Protein 4LMB (pdb70)

Radius of gyration: 18.41 Å; Cα contacts (8 Å, |Δi|>4): 690; chains: 1; bounding box: 51×41×56 Å

B-factor: mean 33.11, std 8.05, range [20.0, 67.24]

InterPro domains:
  IPR001216 Cysteine synthase/cystathionine beta-synthase, pyridoxal-phosphate attachment site [PS00901] (35-53)
  IPR001926 Tryptophan synthase beta chain-like, PALP domain [PF00291] (7-294)
  IPR005856 Cysteine synthase [TIGR01136] (7-308)
  IPR005859 Cysteine synthase CysK [TIGR01139] (7-308)
  IPR036052 Tryptophan synthase beta chain-like, PALP domain superfamily [G3DSA:3.40.50.1100] (9-304)
  IPR036052 Tryptophan synthase beta chain-like, PALP domain superfamily [G3DSA:3.40.50.1100] (47-149)
  IPR036052 Tryptophan synthase beta chain-like, PALP domain superfamily [SSF53686] (2-309)
  IPR050214 Cysteine synthase/Cystathionine beta-synthase [PTHR10314] (3-311)

Secondary structure (DSSP, 8-state):
----SSGGGG---PPEEE-SSHHHHTT--SEEEEEEGGGSTTSBTTHHHHHHHHHHHHHTT---TTT-EEEEE-SSHHHHHHHHHHHHHT-EEEEEEETTS-HHHHHHHHHTT-EEEEE-GGGHHHHHHHHHHHHHHHSTTEE---TTT-THHHHHIIIIIHHHHHHHTTT---EEEEE-SSSHHHHHHHHHHGGG-TT-EEEEEEETTS-TTTT------S-TTS--SS--TT--GGG-SEEEEE-HHHHHHHHHHHHHHHS--B-HHHHHHHHHHHHHHTSGGGTT-EEEEEE-BBGGGGTTSTTT--

Foldseek 3Di:
DPDDPDLLRQFFPFDKAWFDPVLVVLVFQATEIEGQCCPGPLFFPLLLVLSLLVVVCVVVVNADLVFAEEEEEFLQDNLLSVLRVCLGRNHAYEYEHEPLRFPLSVVSNVVSPYHYDYFHNVCASVRRVVVSVVCQVPPPNYDYSQLLANPSLLVSLLVGVQVSVCVNVVLQAAEEFEEDQSQSNLNSNLVNNCVVPVNHAREYEAAPQQPVLVVDAGDDANQRRHRRRHRRPSHDNVSHPYYHHFYQVQLLVQLLCCCVVVVQAAGSRLSRRVVVVSVVSRPPVNRHHYYYYYGGGGNVSPCRDPSNPD

Solvent-accessible surface area: 13036 Å² total

Sequence (310 aa):
MLIARDITQQLVGRTPLVQLNRIPVAEGVKARIVVKLESMNPAASVKDRIGVSMVEDAEAAGLIHPDKTILVEPTSGNTGIALAMVAAAKGYRLVLTMPETMSLERRAMLKAYGAQLELTPGSQGMEGAITRAEEIVENTPNAYSLQQFRNPANPKIHRETTAEEIWADTDGLVDIVIGGVGTGGTITGIAETIKPRRPQFQAIAVEPSNSPVLSGGQPGPHKIQGIGAGFIPAIFRPELIDEVIIVDDTEAFAYARRLARQEGLLSGISAGAALWAAIQVGKRPENEDKLIVMIQPSFGERYLSTALFKD

Structure (mmCIF, N/CA/C/O backbone):
data_4LMB
#
_entry.id   4LMB
#
_cell.length_a   99.846
_cell.length_b   99.846
_cell.length_c   164.141
_cell.angle_alpha   90.00
_cell.angle_beta   90.00
_cell.angle_gamma   120.00
#
_symmetry.space_group_name_H-M   'P 65 2 2'
#
loop_
_entity.id
_entity.type
_entity.pdbx_description
1 polymer 'Cysteine synthase'
2 non-polymer CYSTEINE
3 non-polymer "PYRIDOXAL-5'-PHOSPHATE"
4 water water
#
loop_
_atom_site.group_PDB
_atom_site.id
_atom_site.type_symbol
_atom_site.label_atom_id
_atom_site.label_alt_id
_atom_site.label_comp_id
_atom_site.label_asym_id
_atom_site.label_entity_id
_atom_site.label_seq_id
_atom_site.pdbx_PDB_ins_code
_atom_site.Cartn_x
_atom_site.Cartn_y
_atom_site.Cartn_z
_atom_site.occupancy
_atom_site.B_iso_or_equiv
_atom_site.auth_seq_id
_atom_site.auth_comp_id
_atom_site.auth_asym_id
_atom_site.auth_atom_id
_atom_site.pdbx_PDB_model_num
ATOM 1 N N . MET A 1 8 ? 77.181 -23.399 -2.881 1.00 58.64 1 MET A N 1
ATOM 2 C CA . MET A 1 8 ? 76.017 -24.257 -3.252 1.00 55.86 1 MET A CA 1
ATOM 3 C C . MET A 1 8 ? 74.730 -23.445 -3.434 1.00 55.06 1 MET A C 1
ATOM 4 O O . MET A 1 8 ? 74.361 -22.644 -2.569 1.00 58.24 1 MET A O 1
ATOM 9 N N . LEU A 1 9 ? 74.056 -23.660 -4.565 1.00 49.72 2 LEU A N 1
ATOM 10 C CA . LEU A 1 9 ? 72.768 -23.011 -4.849 1.00 47.57 2 LEU A CA 1
ATOM 11 C C . LEU A 1 9 ? 71.634 -23.987 -4.562 1.00 43.03 2 LEU A C 1
ATOM 12 O O . LEU A 1 9 ? 71.099 -24.632 -5.469 1.00 43.19 2 LEU A O 1
ATOM 17 N N . ILE A 1 10 ? 71.301 -24.123 -3.287 1.00 35.01 3 ILE A N 1
ATOM 18 C CA . ILE A 1 10 ? 70.262 -25.039 -2.863 1.00 32.71 3 ILE A CA 1
ATOM 19 C C . ILE A 1 10 ? 69.265 -24.214 -2.071 1.00 32.83 3 ILE A C 1
ATOM 20 O O . ILE A 1 10 ? 69.617 -23.667 -1.027 1.00 31.13 3 ILE A O 1
ATOM 25 N N . ALA A 1 11 ? 68.033 -24.108 -2.566 1.00 31.20 4 ALA A N 1
ATOM 26 C CA . ALA A 1 11 ? 67.008 -23.324 -1.869 1.00 30.05 4 ALA A CA 1
ATOM 27 C C . ALA A 1 11 ? 66.666 -23.934 -0.514 1.00 30.35 4 ALA A C 1
ATOM 28 O O . ALA A 1 11 ? 66.617 -25.161 -0.371 1.00 28.05 4 ALA A O 1
ATOM 30 N N . ARG A 1 12 ? 66.398 -23.074 0.472 1.00 30.17 5 ARG A N 1
ATOM 31 C CA . ARG A 1 12 ? 66.017 -23.545 1.802 1.00 33.01 5 ARG A CA 1
ATOM 32 C C . ARG A 1 12 ? 64.701 -24.318 1.767 1.00 33.21 5 ARG A C 1
ATOM 33 O O . ARG A 1 12 ? 64.553 -25.351 2.439 1.00 32.60 5 ARG A O 1
ATOM 41 N N . ASP A 1 13 ? 63.756 -23.809 0.979 1.00 29.19 6 ASP A N 1
ATOM 42 C CA . ASP A 1 13 ? 62.452 -24.432 0.798 1.00 29.17 6 ASP A CA 1
ATOM 43 C C . ASP A 1 13 ? 61.799 -23.850 -0.453 1.00 27.45 6 ASP A C 1
ATOM 44 O O . ASP A 1 13 ? 62.341 -22.924 -1.063 1.00 26.10 6 ASP A O 1
ATOM 49 N N . ILE A 1 14 ? 60.623 -24.361 -0.797 1.00 24.97 7 ILE A N 1
ATOM 50 C CA . ILE A 1 14 ? 59.953 -24.030 -2.066 1.00 26.50 7 ILE A CA 1
ATOM 51 C C . ILE A 1 14 ? 59.607 -22.537 -2.177 1.00 27.43 7 ILE A C 1
ATOM 52 O O . ILE A 1 14 ? 59.541 -21.995 -3.285 1.00 26.77 7 ILE A O 1
ATOM 57 N N . THR A 1 15 ? 59.411 -21.870 -1.031 1.00 28.01 8 THR A N 1
ATOM 58 C CA . THR A 1 15 ? 59.039 -20.450 -1.030 1.00 27.94 8 THR A CA 1
ATOM 59 C C . THR A 1 15 ? 60.149 -19.544 -1.569 1.00 27.25 8 THR A C 1
ATOM 60 O O . THR A 1 15 ? 59.864 -18.416 -1.984 1.00 28.46 8 THR A O 1
ATOM 64 N N . GLN A 1 16 ? 61.388 -20.050 -1.592 1.00 27.11 9 GLN A N 1
ATOM 65 C CA A GLN A 1 16 ? 62.500 -19.261 -2.115 0.50 27.13 9 GLN A CA 1
ATOM 66 C CA B GLN A 1 16 ? 62.565 -19.336 -2.103 0.50 27.31 9 GLN A CA 1
ATOM 67 C C . GLN A 1 16 ? 62.706 -19.505 -3.618 1.00 26.25 9 GLN A C 1
ATOM 68 O O . GLN A 1 16 ? 63.648 -19.004 -4.213 1.00 26.42 9 GLN A O 1
ATOM 79 N N . LEU A 1 17 ? 61.782 -20.237 -4.235 1.00 25.34 10 LEU A N 1
ATOM 80 C CA . LEU A 1 17 ? 61.892 -20.527 -5.662 1.00 25.40 10 LEU A CA 1
ATOM 81 C C . LEU A 1 17 ? 60.757 -19.970 -6.494 1.00 27.13 10 LEU A C 1
ATOM 82 O O . LEU A 1 17 ? 60.582 -20.400 -7.645 1.00 25.96 10 LEU A O 1
ATOM 87 N N . VAL A 1 18 ? 59.975 -19.036 -5.930 1.00 25.26 11 VAL A N 1
ATOM 88 C CA . VAL A 1 18 ? 58.843 -18.439 -6.659 1.00 24.94 11 VAL A CA 1
ATOM 89 C C . VAL A 1 18 ? 59.303 -17.239 -7.513 1.00 25.06 11 VAL A C 1
ATOM 90 O O . VAL A 1 18 ? 60.372 -16.673 -7.268 1.00 24.83 11 VAL A O 1
ATOM 94 N N . GLY A 1 19 ? 58.524 -16.882 -8.531 1.00 23.98 12 GLY A N 1
ATOM 95 C CA . GLY A 1 19 ? 58.874 -15.750 -9.412 1.00 24.56 12 GLY A CA 1
ATOM 96 C C . GLY A 1 19 ? 60.031 -16.054 -10.349 1.00 24.37 12 GLY A C 1
ATOM 97 O O . GLY A 1 19 ? 60.289 -17.221 -10.641 1.00 25.43 12 GLY A O 1
ATOM 98 N N . ARG A 1 20 ? 60.761 -15.005 -10.754 1.00 24.27 13 ARG A N 1
ATOM 99 C CA . ARG A 1 20 ? 61.869 -15.083 -11.729 1.00 26.94 13 ARG A CA 1
ATOM 100 C C . ARG A 1 20 ? 61.464 -15.895 -12.970 1.00 26.92 13 ARG A C 1
ATOM 101 O O . ARG A 1 20 ? 62.164 -16.821 -13.407 1.00 26.36 13 ARG A O 1
ATOM 109 N N . THR A 1 21 ? 60.320 -15.526 -13.525 1.00 24.97 14 THR A N 1
ATOM 110 C CA . THR A 1 21 ? 59.717 -16.250 -14.643 1.00 25.34 14 THR A CA 1
ATOM 111 C C . THR A 1 21 ? 60.183 -15.650 -15.980 1.00 25.08 14 THR A C 1
ATOM 112 O O . THR A 1 21 ? 60.526 -14.461 -16.045 1.00 24.80 14 THR A O 1
ATOM 116 N N . PRO A 1 22 ? 60.205 -16.463 -17.051 1.00 24.92 15 PRO A N 1
ATOM 117 C CA . PRO A 1 22 ? 60.826 -15.940 -18.282 1.00 26.16 15 PRO A CA 1
ATOM 118 C C . PRO A 1 22 ? 59.839 -15.265 -19.239 1.00 26.37 15 PRO A C 1
ATOM 119 O O . PRO A 1 22 ? 58.611 -15.449 -19.128 1.00 25.84 15 PRO A O 1
ATOM 123 N N . LEU A 1 23 ? 60.372 -14.502 -20.190 1.00 25.16 16 LEU A N 1
ATOM 124 C CA . LEU A 1 23 ? 59.572 -14.015 -21.303 1.00 25.43 16 LEU A CA 1
ATOM 125 C C . LEU A 1 23 ? 59.791 -14.913 -22.518 1.00 25.60 16 LEU A C 1
ATOM 126 O O . LEU A 1 23 ? 60.885 -15.411 -22.715 1.00 27.33 16 LEU A O 1
ATOM 131 N N . VAL A 1 24 ? 58.757 -15.055 -23.343 1.00 25.76 17 VAL A N 1
ATOM 132 C CA . VAL A 1 24 ? 58.830 -15.827 -24.594 1.00 26.62 17 VAL A CA 1
ATOM 133 C C . VAL A 1 24 ? 58.108 -15.057 -25.711 1.00 27.81 17 VAL A C 1
ATOM 134 O O . VAL A 1 24 ? 57.020 -14.493 -25.502 1.00 26.58 17 VAL A O 1
ATOM 138 N N . GLN A 1 25 ? 58.697 -15.012 -26.905 1.00 28.44 18 GLN A N 1
ATOM 139 C CA . GLN A 1 25 ? 57.971 -14.362 -27.999 1.00 29.95 18 GLN A CA 1
ATOM 140 C C . GLN A 1 25 ? 56.885 -15.276 -28.550 1.00 29.56 18 GLN A C 1
ATOM 141 O O . GLN A 1 25 ? 56.920 -16.493 -28.352 1.00 30.73 18 GLN A O 1
ATOM 147 N N . LEU A 1 26 ? 55.894 -14.681 -29.203 1.00 28.99 19 LEU A N 1
ATOM 148 C CA . LEU A 1 26 ? 54.876 -15.437 -29.911 1.00 28.95 19 LEU A CA 1
ATOM 149 C C . LEU A 1 26 ? 55.297 -15.506 -31.371 1.00 32.27 19 LEU A C 1
ATOM 150 O O . LEU A 1 26 ? 55.814 -14.524 -31.910 1.00 34.10 19 LEU A O 1
ATOM 155 N N . ASN A 1 27 ? 55.081 -16.652 -32.000 1.00 30.60 20 ASN A N 1
ATOM 156 C CA . ASN A 1 27 ? 55.596 -16.878 -33.357 1.00 33.74 20 ASN A CA 1
ATOM 157 C C . ASN A 1 27 ? 54.563 -17.070 -34.447 1.00 33.16 20 ASN A C 1
ATOM 158 O O . ASN A 1 27 ? 54.918 -17.060 -35.626 1.00 37.33 20 ASN A O 1
ATOM 163 N N . ARG A 1 28 ? 53.307 -17.274 -34.072 1.00 31.66 21 ARG A N 1
ATOM 164 C CA . ARG A 1 28 ? 52.264 -17.561 -35.047 1.00 32.91 21 ARG A CA 1
ATOM 165 C C . ARG A 1 28 ? 51.064 -16.643 -34.922 1.00 33.04 21 ARG A C 1
ATOM 166 O O . ARG A 1 28 ? 50.591 -16.099 -35.922 1.00 30.65 21 ARG A O 1
ATOM 174 N N . ILE A 1 29 ? 50.561 -16.482 -33.696 1.00 30.84 22 ILE A N 1
ATOM 175 C CA . ILE A 1 29 ? 49.278 -15.797 -33.488 1.00 31.00 22 ILE A CA 1
ATOM 176 C C . ILE A 1 29 ? 49.301 -14.324 -33.941 1.00 31.90 22 ILE A C 1
ATOM 177 O O . ILE A 1 29 ? 48.384 -13.901 -34.648 1.00 32.68 22 ILE A O 1
ATOM 182 N N . PRO A 1 30 ? 50.354 -13.558 -33.583 1.00 31.67 23 PRO A N 1
ATOM 183 C CA . PRO A 1 30 ? 50.353 -12.141 -33.985 1.00 33.37 23 PRO A CA 1
ATOM 184 C C . PRO A 1 30 ? 50.324 -11.926 -35.511 1.00 34.70 23 PRO A C 1
ATOM 185 O O . PRO A 1 30 ? 49.543 -11.111 -36.001 1.00 33.30 23 PRO A O 1
ATOM 189 N N . VAL A 1 31 ? 51.159 -12.648 -36.248 1.00 35.58 24 VAL A N 1
ATOM 190 C CA . VAL A 1 31 ? 51.155 -12.524 -37.712 1.00 35.13 24 VAL A CA 1
ATOM 191 C C . VAL A 1 31 ? 49.807 -12.940 -38.289 1.00 34.56 24 VAL A C 1
ATOM 192 O O . VAL A 1 31 ? 49.291 -12.294 -39.207 1.00 36.28 24 VAL A O 1
ATOM 196 N N . ALA A 1 32 ? 49.209 -13.992 -37.735 1.00 32.79 25 ALA A N 1
ATOM 197 C CA . ALA A 1 32 ? 47.911 -14.445 -38.210 1.00 32.61 25 ALA A CA 1
ATOM 198 C C . ALA A 1 32 ? 46.862 -13.340 -38.036 1.00 35.79 25 ALA A C 1
ATOM 199 O O . ALA A 1 32 ? 45.958 -13.202 -38.856 1.00 35.74 25 ALA A O 1
ATOM 201 N N . GLU A 1 33 ? 46.996 -12.535 -36.987 1.00 33.75 26 GLU A N 1
ATOM 202 C CA . GLU A 1 33 ? 46.003 -11.494 -36.726 1.00 34.91 26 GLU A CA 1
ATOM 203 C C . GLU A 1 33 ? 46.412 -10.117 -37.252 1.00 36.02 26 GLU A C 1
ATOM 204 O O . GLU A 1 33 ? 45.719 -9.140 -37.002 1.00 34.34 26 GLU A O 1
ATOM 210 N N . GLY A 1 34 ? 47.530 -10.050 -37.973 1.00 36.58 27 GLY A N 1
ATOM 211 C CA . GLY A 1 34 ? 48.013 -8.790 -38.562 1.00 38.13 27 GLY A CA 1
ATOM 212 C C . GLY A 1 34 ? 48.579 -7.795 -37.560 1.00 41.19 27 GLY A C 1
ATOM 213 O O . GLY A 1 34 ? 48.571 -6.582 -37.800 1.00 40.25 27 GLY A O 1
ATOM 214 N N . VAL A 1 35 ? 49.088 -8.301 -36.438 1.00 37.73 28 VAL A N 1
ATOM 215 C CA . VAL A 1 35 ? 49.635 -7.449 -35.385 1.00 37.62 28 VAL A CA 1
ATOM 216 C C . VAL A 1 35 ? 50.901 -6.727 -35.859 1.00 38.95 28 VAL A C 1
ATOM 217 O O . VAL A 1 35 ? 51.796 -7.340 -36.402 1.00 38.35 28 VAL A O 1
ATOM 221 N N . LYS A 1 36 ? 50.964 -5.423 -35.626 1.00 44.55 29 LYS A N 1
ATOM 222 C CA . LYS A 1 36 ? 52.106 -4.610 -36.049 1.00 49.89 29 LYS A CA 1
ATOM 223 C C . LYS A 1 36 ? 53.129 -4.400 -34.918 1.00 46.22 29 LYS A C 1
ATOM 224 O O . LYS A 1 36 ? 54.286 -4.053 -35.163 1.00 46.56 29 LYS A O 1
ATOM 230 N N . ALA A 1 37 ? 52.697 -4.616 -33.681 1.00 44.37 30 ALA A N 1
ATOM 231 C CA . ALA A 1 37 ? 53.602 -4.569 -32.532 1.00 40.65 30 ALA A CA 1
ATOM 232 C C . ALA A 1 37 ? 54.299 -5.915 -32.317 1.00 38.12 30 ALA A C 1
ATOM 233 O O . ALA A 1 37 ? 54.001 -6.894 -33.002 1.00 37.87 30 ALA A O 1
ATOM 235 N N . ARG A 1 38 ? 55.212 -5.960 -31.347 1.00 34.88 31 ARG A N 1
ATOM 236 C CA . ARG A 1 38 ? 55.842 -7.203 -30.948 1.00 34.15 31 ARG A CA 1
ATOM 237 C C . ARG A 1 38 ? 55.232 -7.637 -29.606 1.00 34.23 31 ARG A C 1
ATOM 238 O O . ARG A 1 38 ? 55.389 -6.944 -28.598 1.00 33.37 31 ARG A O 1
ATOM 246 N N . ILE A 1 39 ? 54.545 -8.774 -29.602 1.00 31.92 32 ILE A N 1
ATOM 247 C CA . ILE A 1 39 ? 53.903 -9.273 -28.376 1.00 30.14 32 ILE A CA 1
ATOM 248 C C . ILE A 1 39 ? 54.732 -10.406 -27.789 1.00 31.41 32 ILE A C 1
ATOM 249 O O . ILE A 1 39 ? 54.995 -11.391 -28.473 1.00 29.95 32 ILE A O 1
ATOM 254 N N . VAL A 1 40 ? 55.138 -10.251 -26.525 1.00 27.28 33 VAL A N 1
ATOM 255 C CA . VAL A 1 40 ? 55.843 -11.311 -25.804 1.00 27.49 33 VAL A CA 1
ATOM 256 C C . VAL A 1 40 ? 55.053 -11.658 -24.535 1.00 27.47 33 VAL A C 1
ATOM 257 O O . VAL A 1 40 ? 54.233 -10.860 -24.079 1.00 26.81 33 VAL A O 1
ATOM 261 N N . VAL A 1 41 ? 55.274 -12.854 -24.002 1.00 25.72 34 VAL A N 1
ATOM 262 C CA . VAL A 1 41 ? 54.457 -13.358 -22.892 1.00 26.14 34 VAL A CA 1
ATOM 263 C C . VAL A 1 41 ? 55.344 -13.602 -21.676 1.00 26.33 34 VAL A C 1
ATOM 264 O O . VAL A 1 41 ? 56.402 -14.246 -21.792 1.00 25.42 34 VAL A O 1
ATOM 268 N N . LYS A 1 42 ? 54.917 -13.099 -20.514 1.00 24.75 35 LYS A N 1
ATOM 269 C CA . LYS A 1 42 ? 55.577 -13.453 -19.259 1.00 24.19 35 LYS A CA 1
ATOM 270 C C . LYS A 1 42 ? 54.884 -14.685 -18.696 1.00 24.63 35 LYS A C 1
ATOM 271 O O . LYS A 1 42 ? 53.678 -14.662 -18.433 1.00 25.14 35 LYS A O 1
ATOM 277 N N . LEU A 1 43 ? 55.653 -15.763 -18.540 1.00 23.65 36 LEU A N 1
ATOM 278 C CA . LEU A 1 43 ? 55.099 -17.088 -18.229 1.00 23.38 36 LEU A CA 1
ATOM 279 C C . LEU A 1 43 ? 54.976 -17.345 -16.716 1.00 23.81 36 LEU A C 1
ATOM 280 O O . LEU A 1 43 ? 55.820 -17.992 -16.115 1.00 23.47 36 LEU A O 1
ATOM 285 N N . GLU A 1 44 ? 53.879 -16.886 -16.118 1.00 23.90 37 GLU A N 1
ATOM 286 C CA . GLU A 1 44 ? 53.662 -17.121 -14.671 1.00 23.08 37 GLU A CA 1
ATOM 287 C C . GLU A 1 44 ? 53.240 -18.571 -14.420 1.00 24.16 37 GLU A C 1
ATOM 288 O O . GLU A 1 44 ? 53.225 -19.043 -13.289 1.00 23.54 37 GLU A O 1
ATOM 294 N N . SER A 1 45 ? 52.954 -19.289 -15.508 1.00 24.37 38 SER A N 1
ATOM 295 C CA . SER A 1 45 ? 52.814 -20.742 -15.480 1.00 25.31 38 SER A CA 1
ATOM 296 C C . SER A 1 45 ? 54.046 -21.473 -14.940 1.00 24.82 38 SER A C 1
ATOM 297 O O . SER A 1 45 ? 53.945 -22.632 -14.553 1.00 26.22 38 SER A O 1
ATOM 300 N N . MET A 1 46 ? 55.212 -20.823 -14.924 1.00 24.36 39 MET A N 1
ATOM 301 C CA . MET A 1 46 ? 56.440 -21.494 -14.489 1.00 25.68 39 MET A CA 1
ATOM 302 C C . MET A 1 46 ? 56.819 -21.286 -13.003 1.00 25.79 39 MET A C 1
ATOM 303 O O . MET A 1 46 ? 57.853 -21.768 -12.545 1.00 25.41 39 MET A O 1
ATOM 308 N N . ASN A 1 47 ? 55.959 -20.599 -12.250 1.00 24.70 40 ASN A N 1
ATOM 309 C CA . ASN A 1 47 ? 56.049 -20.638 -10.785 1.00 24.58 40 ASN A CA 1
ATOM 310 C C . ASN A 1 47 ? 55.890 -22.081 -10.298 1.00 24.22 40 ASN A C 1
ATOM 311 O O . ASN A 1 47 ? 55.303 -22.899 -11.012 1.00 25.15 40 ASN A O 1
ATOM 316 N N . PRO A 1 48 ? 56.404 -22.403 -9.085 1.00 24.68 41 PRO A N 1
ATOM 317 C CA . PRO A 1 48 ? 56.352 -23.785 -8.599 1.00 25.39 41 PRO A CA 1
ATOM 318 C C . PRO A 1 48 ? 54.954 -24.430 -8.623 1.00 25.10 41 PRO A C 1
ATOM 319 O O . PRO A 1 48 ? 54.839 -25.613 -8.940 1.00 25.60 41 PRO A O 1
ATOM 323 N N . ALA A 1 49 ? 53.918 -23.681 -8.256 1.00 24.67 42 ALA A N 1
ATOM 324 C CA . ALA A 1 49 ? 52.559 -24.225 -8.296 1.00 25.23 42 ALA A CA 1
ATOM 325 C C . ALA A 1 49 ? 51.774 -23.659 -9.471 1.00 24.81 42 ALA A C 1
ATOM 326 O O . ALA A 1 49 ? 50.548 -23.627 -9.459 1.00 25.54 42 ALA A O 1
ATOM 328 N N . ALA A 1 50 ? 52.517 -23.212 -10.477 1.00 24.08 43 ALA A N 1
ATOM 329 C CA . ALA A 1 50 ? 51.997 -22.948 -11.833 1.00 24.37 43 ALA A CA 1
ATOM 330 C C . ALA A 1 50 ? 51.025 -21.780 -11.976 1.00 24.53 43 ALA A C 1
ATOM 331 O O . ALA A 1 50 ? 50.245 -21.741 -12.927 1.00 24.24 43 ALA A O 1
ATOM 333 N N . SER A 1 51 ? 51.086 -20.815 -11.049 1.00 24.00 44 SER A N 1
ATOM 334 C CA . SER A 1 51 ? 50.430 -19.526 -11.286 1.00 23.77 44 SER A CA 1
ATOM 335 C C . SER A 1 51 ? 51.185 -18.391 -10.633 1.00 22.53 44 SER A C 1
ATOM 336 O O . SER A 1 51 ? 51.984 -18.608 -9.728 1.00 22.88 44 SER A O 1
ATOM 339 N N . VAL A 1 52 ? 50.872 -17.184 -11.098 1.00 22.49 45 VAL A N 1
ATOM 340 C CA . VAL A 1 52 ? 51.402 -15.918 -10.575 1.00 22.96 45 VAL A CA 1
ATOM 341 C C . VAL A 1 52 ? 51.194 -15.789 -9.058 1.00 24.08 45 VAL A C 1
ATOM 342 O O . VAL A 1 52 ? 51.985 -15.129 -8.378 1.00 23.31 45 VAL A O 1
ATOM 346 N N . LYS A 1 53 ? 50.171 -16.461 -8.523 1.00 24.28 46 LYS A N 1
ATOM 347 C CA . LYS A 1 53 ? 49.841 -16.302 -7.094 1.00 24.27 46 LYS A CA 1
ATOM 348 C C . LYS A 1 53 ? 50.900 -16.806 -6.138 1.00 24.50 46 LYS A C 1
ATOM 349 O O . LYS A 1 53 ? 50.914 -16.368 -4.987 1.00 26.65 46 LYS A O 1
ATOM 355 N N . ASP A 1 54 ? 51.771 -17.728 -6.577 1.00 23.79 47 ASP A N 1
ATOM 356 C CA . ASP A 1 54 ? 52.890 -18.159 -5.730 1.00 24.92 47 ASP A CA 1
ATOM 357 C C . ASP A 1 54 ? 53.623 -16.960 -5.128 1.00 25.35 47 ASP A C 1
ATOM 358 O O . ASP A 1 54 ? 54.087 -17.017 -3.987 1.00 25.82 47 ASP A O 1
ATOM 363 N N . ARG A 1 55 ? 53.775 -15.901 -5.926 1.00 24.58 48 ARG A N 1
ATOM 364 C CA . ARG A 1 55 ? 54.490 -14.707 -5.478 1.00 24.40 48 ARG A CA 1
ATOM 365 C C . ARG A 1 55 ? 53.836 -14.069 -4.243 1.00 24.35 48 ARG A C 1
ATOM 366 O O . ARG A 1 55 ? 54.527 -13.667 -3.305 1.00 24.12 48 ARG A O 1
ATOM 374 N N . ILE A 1 56 ? 52.517 -13.944 -4.270 1.00 24.70 49 ILE A N 1
ATOM 375 C CA . ILE A 1 56 ? 51.809 -13.273 -3.171 1.00 24.89 49 ILE A CA 1
ATOM 376 C C . ILE A 1 56 ? 51.560 -14.216 -1.990 1.00 25.71 49 ILE A C 1
ATOM 377 O O . ILE A 1 56 ? 51.445 -13.773 -0.849 1.00 25.01 49 ILE A O 1
ATOM 382 N N . GLY A 1 57 ? 51.468 -15.516 -2.258 1.00 24.83 50 GLY A N 1
ATOM 383 C CA . GLY A 1 57 ? 51.340 -16.482 -1.158 1.00 24.16 50 GLY A CA 1
ATOM 384 C C . GLY A 1 57 ? 52.540 -16.330 -0.247 1.00 23.77 50 GLY A C 1
ATOM 385 O O . GLY A 1 57 ? 52.401 -16.268 0.982 1.00 24.30 50 GLY A O 1
ATOM 386 N N . VAL A 1 58 ? 53.721 -16.259 -0.858 1.00 23.62 51 VAL A N 1
ATOM 387 C CA . VAL A 1 58 ? 54.975 -16.102 -0.143 1.00 24.93 51 VAL A CA 1
ATOM 388 C C . VAL A 1 58 ? 55.067 -14.710 0.515 1.00 26.34 51 VAL A C 1
ATOM 389 O O . VAL A 1 58 ? 55.345 -14.615 1.720 1.00 24.81 51 VAL A O 1
ATOM 393 N N . SER A 1 59 ? 54.809 -13.646 -0.253 1.00 26.81 52 SER A N 1
ATOM 394 C CA . SER A 1 59 ? 55.019 -12.284 0.282 1.00 27.55 52 SER A CA 1
ATOM 395 C C . SER A 1 59 ? 54.060 -11.945 1.431 1.00 26.41 52 SER A C 1
ATOM 396 O O . SER A 1 59 ? 54.480 -11.347 2.435 1.00 27.02 52 SER A O 1
ATOM 399 N N . MET A 1 60 ? 52.799 -12.339 1.295 1.00 25.53 53 MET A N 1
ATOM 400 C CA . MET A 1 60 ? 51.803 -12.031 2.319 1.00 28.22 53 MET A CA 1
ATOM 401 C C . MET A 1 60 ? 52.123 -12.766 3.623 1.00 28.29 53 MET A C 1
ATOM 402 O O . MET A 1 60 ? 52.094 -12.160 4.710 1.00 26.99 53 MET A O 1
ATOM 407 N N . VAL A 1 61 ? 52.439 -14.058 3.514 1.00 27.19 54 VAL A N 1
ATOM 408 C CA . VAL A 1 61 ? 52.817 -14.856 4.693 1.00 27.49 54 VAL A CA 1
ATOM 409 C C . VAL A 1 61 ? 54.114 -14.337 5.354 1.00 29.21 54 VAL A C 1
ATOM 410 O O . VAL A 1 61 ? 54.176 -14.198 6.587 1.00 28.88 54 VAL A O 1
ATOM 414 N N . GLU A 1 62 ? 55.149 -14.053 4.562 1.00 26.46 55 GLU A N 1
ATOM 415 C CA . GLU A 1 62 ? 56.396 -13.549 5.131 1.00 30.05 55 GLU A CA 1
ATOM 416 C C . GLU A 1 62 ? 56.193 -12.211 5.844 1.00 30.34 55 GLU A C 1
ATOM 417 O O . GLU A 1 62 ? 56.773 -11.992 6.900 1.00 28.04 55 GLU A O 1
ATOM 423 N N . ASP A 1 63 ? 55.386 -11.337 5.248 1.00 29.46 56 ASP A N 1
ATOM 424 C CA . ASP A 1 63 ? 55.087 -10.010 5.818 1.00 30.93 56 ASP A CA 1
ATOM 425 C C . ASP A 1 63 ? 54.369 -10.131 7.171 1.00 28.83 56 ASP A C 1
ATOM 426 O O . ASP A 1 63 ? 54.730 -9.448 8.133 1.00 27.40 56 ASP A O 1
ATOM 431 N N . ALA A 1 64 ? 53.366 -11.000 7.234 1.00 26.19 57 ALA A N 1
ATOM 432 C CA . ALA A 1 64 ? 52.595 -11.199 8.471 1.00 28.73 57 ALA A CA 1
ATOM 433 C C . ALA A 1 64 ? 53.431 -11.868 9.566 1.00 28.64 57 ALA A C 1
ATOM 434 O O . ALA A 1 64 ? 53.334 -11.499 10.753 1.00 28.17 57 ALA A O 1
ATOM 436 N N . GLU A 1 65 ? 54.239 -12.855 9.180 1.00 29.25 58 GLU A N 1
ATOM 437 C CA . GLU A 1 65 ? 55.177 -13.502 10.104 1.00 30.19 58 GLU A CA 1
ATOM 438 C C . GLU A 1 65 ? 56.183 -12.513 10.676 1.00 32.91 58 GLU A C 1
ATOM 439 O O . GLU A 1 65 ? 56.470 -12.535 11.879 1.00 33.22 58 GLU A O 1
ATOM 445 N N . ALA A 1 66 ? 56.734 -11.668 9.810 1.00 30.89 59 ALA A N 1
ATOM 446 C CA . ALA A 1 66 ? 57.777 -10.739 10.231 1.00 31.13 59 ALA A CA 1
ATOM 447 C C . ALA A 1 66 ? 57.213 -9.757 11.250 1.00 30.24 59 ALA A C 1
ATOM 448 O O . ALA A 1 66 ? 57.902 -9.399 12.207 1.00 30.55 59 ALA A O 1
ATOM 450 N N . ALA A 1 67 ? 55.959 -9.352 11.062 1.00 28.45 60 ALA A N 1
ATOM 451 C CA . ALA A 1 67 ? 55.321 -8.426 12.005 1.00 29.98 60 ALA A CA 1
ATOM 452 C C . ALA A 1 67 ? 54.794 -9.126 13.271 1.00 31.14 60 ALA A C 1
ATOM 453 O O . ALA A 1 67 ? 54.215 -8.478 14.150 1.00 30.69 60 ALA A O 1
ATOM 455 N N . GLY A 1 68 ? 54.959 -10.448 13.343 1.00 30.33 61 GLY A N 1
ATOM 456 C CA . GLY A 1 68 ? 54.521 -11.234 14.512 1.00 31.4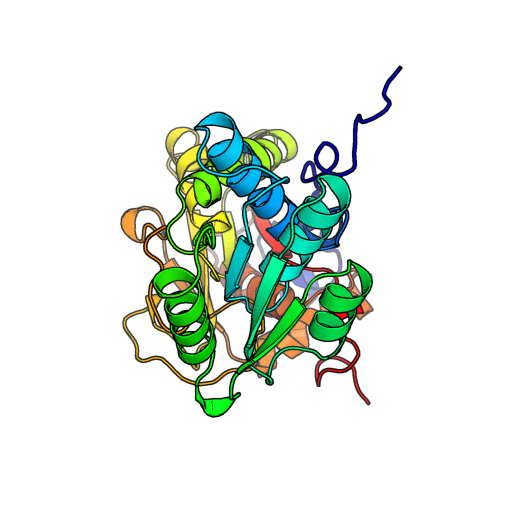5 61 GLY A CA 1
ATOM 457 C C . GLY A 1 68 ? 53.016 -11.447 14.560 1.00 30.54 61 GLY A C 1
ATOM 458 O O . GLY A 1 68 ? 52.449 -11.707 15.628 1.00 30.29 61 GLY A O 1
ATOM 459 N N . LEU A 1 69 ? 52.354 -11.323 13.413 1.00 27.31 62 LEU A N 1
ATOM 460 C CA . LEU A 1 69 ? 50.893 -11.390 13.361 1.00 27.85 62 LEU A CA 1
ATOM 461 C C . LEU A 1 69 ? 50.342 -12.802 13.215 1.00 27.65 62 LEU A C 1
ATOM 462 O O . LEU A 1 69 ? 49.175 -13.054 13.541 1.00 27.44 62 LEU A O 1
ATOM 467 N N . ILE A 1 70 ? 51.169 -13.705 12.708 1.00 26.48 63 ILE A N 1
ATOM 468 C CA . ILE A 1 70 ? 50.767 -15.107 12.543 1.00 26.82 63 ILE A CA 1
ATOM 469 C C . ILE A 1 70 ? 51.906 -15.994 13.005 1.00 27.24 63 ILE A C 1
ATOM 470 O O . ILE A 1 70 ? 53.066 -15.580 13.012 1.00 28.44 63 ILE A O 1
ATOM 475 N N . HIS A 1 71 ? 51.570 -17.226 13.372 1.00 29.45 64 HIS A N 1
ATOM 476 C CA . HIS A 1 71 ? 52.571 -18.201 13.769 1.00 30.64 64 HIS A CA 1
ATOM 477 C C . HIS A 1 71 ? 52.038 -19.568 13.437 1.00 28.76 64 HIS A C 1
ATOM 478 O O . HIS A 1 71 ? 50.836 -19.833 13.605 1.00 28.23 64 HIS A O 1
ATOM 485 N N . PRO A 1 72 ? 52.908 -20.445 12.913 1.00 28.95 65 PRO A N 1
ATOM 486 C CA . PRO A 1 72 ? 52.438 -21.773 12.479 1.00 29.53 65 PRO A CA 1
ATOM 487 C C . PRO A 1 72 ? 51.813 -22.620 13.584 1.00 29.25 65 PRO A C 1
ATOM 488 O O . PRO A 1 72 ? 50.986 -23.478 13.298 1.00 31.03 65 PRO A O 1
ATOM 492 N N . ASP A 1 73 ? 52.202 -22.400 14.834 1.00 30.90 66 ASP A N 1
ATOM 493 C CA . ASP A 1 73 ? 51.706 -23.268 15.894 1.00 32.32 66 ASP A CA 1
ATOM 494 C C . ASP A 1 73 ? 50.289 -22.912 16.356 1.00 32.38 66 ASP A C 1
ATOM 495 O O . ASP A 1 73 ? 49.682 -23.669 17.107 1.00 31.49 66 ASP A O 1
ATOM 500 N N . LYS A 1 74 ? 49.763 -21.771 15.917 1.00 28.70 67 LYS A N 1
ATOM 501 C CA . LYS A 1 74 ? 48.461 -21.340 16.413 1.00 32.62 67 LYS A CA 1
ATOM 502 C C . LYS A 1 74 ? 47.499 -20.754 15.371 1.00 31.04 67 LYS A C 1
ATOM 503 O O . LYS A 1 74 ? 46.291 -20.936 15.475 1.00 30.47 67 LYS A O 1
ATOM 509 N N . THR A 1 75 ? 48.030 -20.079 14.356 1.00 29.46 68 THR A N 1
ATOM 510 C CA . THR A 1 75 ? 47.163 -19.393 13.391 1.00 28.49 68 THR A CA 1
ATOM 511 C C . THR A 1 75 ? 46.439 -20.361 12.462 1.00 28.42 68 THR A C 1
ATOM 512 O O . THR A 1 75 ? 47.049 -21.273 11.896 1.00 29.41 68 THR A O 1
ATOM 516 N N . ILE A 1 76 ? 45.137 -20.155 12.297 1.00 26.60 69 ILE A N 1
ATOM 517 C CA . ILE A 1 76 ? 44.422 -20.789 11.209 1.00 27.98 69 ILE A CA 1
ATOM 518 C C . ILE A 1 76 ? 44.275 -19.751 10.105 1.00 29.12 69 ILE A C 1
ATOM 519 O O . ILE A 1 76 ? 43.496 -18.802 10.244 1.00 28.27 69 ILE A O 1
ATOM 524 N N . LEU A 1 77 ? 45.039 -19.910 9.025 1.00 27.13 70 LEU A N 1
ATOM 525 C CA . LEU A 1 77 ? 44.888 -19.016 7.868 1.00 27.05 70 LEU A CA 1
ATOM 526 C C . LEU A 1 77 ? 43.577 -19.297 7.153 1.00 25.95 70 LEU A C 1
ATOM 527 O O . LEU A 1 77 ? 43.174 -20.449 7.009 1.00 26.76 70 LEU A O 1
ATOM 532 N N . VAL A 1 78 ? 42.896 -18.238 6.729 1.00 26.20 71 VAL A N 1
ATOM 533 C CA . VAL A 1 78 ? 41.605 -18.359 6.075 1.00 25.62 71 VAL A CA 1
ATOM 534 C C . VAL A 1 78 ? 41.600 -17.366 4.917 1.00 27.00 71 VAL A C 1
ATOM 535 O O . VAL A 1 78 ? 41.920 -16.194 5.111 1.00 27.30 71 VAL A O 1
ATOM 539 N N . GLU A 1 79 ? 41.251 -17.837 3.723 1.00 26.84 72 GLU A N 1
ATOM 540 C CA . GLU A 1 79 ? 41.284 -16.973 2.535 1.00 27.59 72 GLU A CA 1
ATOM 541 C C . GLU A 1 79 ? 40.228 -17.364 1.534 1.00 27.08 72 GLU A C 1
ATOM 542 O O . GLU A 1 79 ? 40.108 -18.559 1.178 1.00 26.01 72 GLU A O 1
ATOM 548 N N . PRO A 1 80 ? 39.443 -16.368 1.067 1.00 27.26 73 PRO A N 1
ATOM 549 C CA . PRO A 1 80 ? 38.535 -16.628 -0.027 1.00 28.62 73 PRO A CA 1
ATOM 550 C C . PRO A 1 80 ? 39.342 -16.573 -1.328 1.00 28.96 73 PRO A C 1
ATOM 551 O O . PRO A 1 80 ? 40.255 -15.756 -1.442 1.00 29.37 73 PRO A O 1
ATOM 555 N N . THR A 1 81 ? 39.022 -17.433 -2.286 1.00 29.17 74 THR A N 1
ATOM 556 C CA . THR A 1 81 ? 39.877 -17.534 -3.480 1.00 28.12 74 THR A CA 1
ATOM 557 C C . THR A 1 81 ? 39.077 -18.027 -4.668 1.00 28.94 74 THR A C 1
ATOM 558 O O . THR A 1 81 ? 38.054 -18.688 -4.498 1.00 27.92 74 THR A O 1
ATOM 562 N N . SER A 1 82 ? 39.526 -17.678 -5.872 1.00 29.59 75 SER A N 1
ATOM 563 C CA . SER A 1 82 ? 39.020 -18.312 -7.097 1.00 28.19 75 SER A CA 1
ATOM 564 C C . SER A 1 82 ? 39.861 -19.538 -7.437 1.00 27.74 75 SER A C 1
ATOM 565 O O . SER A 1 82 ? 39.617 -20.201 -8.452 1.00 28.61 75 SER A O 1
ATOM 568 N N . GLY A 1 83 ? 40.849 -19.832 -6.603 1.00 26.60 76 GLY A N 1
ATOM 569 C CA . GLY A 1 83 ? 41.650 -21.039 -6.786 1.00 26.54 76 GLY A CA 1
ATOM 570 C C . GLY A 1 83 ? 43.144 -20.835 -6.601 1.00 26.20 76 GLY A C 1
ATOM 571 O O . GLY A 1 83 ? 43.745 -21.430 -5.712 1.00 27.94 76 GLY A O 1
ATOM 572 N N . ASN A 1 84 ? 43.751 -19.988 -7.429 1.00 27.53 77 ASN A N 1
ATOM 573 C CA . ASN A 1 84 ? 45.213 -19.870 -7.418 1.00 26.38 77 ASN A CA 1
ATOM 574 C C . ASN A 1 84 ? 45.821 -19.291 -6.141 1.00 25.58 77 ASN A C 1
ATOM 575 O O . ASN A 1 84 ? 46.816 -19.795 -5.658 1.00 24.83 77 ASN A O 1
ATOM 580 N N . THR A 1 85 ? 45.223 -18.247 -5.573 1.00 24.40 78 THR A N 1
ATOM 581 C CA . THR A 1 85 ? 45.747 -17.771 -4.301 1.00 26.19 78 THR A CA 1
ATOM 582 C C . THR A 1 85 ? 45.640 -18.870 -3.260 1.00 25.42 78 THR A C 1
ATOM 583 O O . THR A 1 85 ? 46.576 -19.093 -2.497 1.00 27.35 78 THR A O 1
ATOM 587 N N . GLY A 1 86 ? 44.518 -19.581 -3.247 1.00 25.98 79 GLY A N 1
ATOM 588 C CA . GLY A 1 86 ? 44.378 -20.703 -2.303 1.00 25.70 79 GLY A CA 1
ATOM 589 C C . GLY A 1 86 ? 45.480 -21.743 -2.478 1.00 26.37 79 GLY A C 1
ATOM 590 O O . GLY A 1 86 ? 46.039 -22.246 -1.508 1.00 26.24 79 GLY A O 1
ATOM 591 N N . ILE A 1 87 ? 45.803 -22.062 -3.726 1.00 26.43 80 ILE A N 1
ATOM 592 C CA . ILE A 1 87 ? 46.846 -23.055 -4.012 1.00 25.22 80 ILE A CA 1
ATOM 593 C C . ILE A 1 87 ? 48.232 -22.587 -3.603 1.00 24.33 80 ILE A C 1
ATOM 594 O O . ILE A 1 87 ? 49.002 -23.361 -3.044 1.00 25.36 80 ILE A O 1
ATOM 599 N N . ALA A 1 88 ? 48.546 -21.326 -3.886 1.00 24.43 81 ALA A N 1
ATOM 600 C CA . ALA A 1 88 ? 49.795 -20.732 -3.485 1.00 24.91 81 ALA A CA 1
ATOM 601 C C . ALA A 1 88 ? 49.919 -20.768 -1.966 1.00 25.31 81 ALA A C 1
ATOM 602 O O . ALA A 1 88 ? 50.927 -21.211 -1.445 1.00 25.03 81 ALA A O 1
ATOM 604 N N . LEU A 1 89 ? 48.881 -20.339 -1.256 1.00 26.24 82 LEU A N 1
ATOM 605 C CA . LEU A 1 89 ? 48.913 -20.391 0.208 1.00 24.63 82 LEU A CA 1
ATOM 606 C C . LEU A 1 89 ? 48.970 -21.829 0.731 1.00 24.25 82 LEU A C 1
ATOM 607 O O . LEU A 1 89 ? 49.621 -22.086 1.731 1.00 25.37 82 LEU A O 1
ATOM 612 N N . ALA A 1 90 ? 48.276 -22.747 0.064 1.00 23.98 83 ALA A N 1
ATOM 613 C CA . ALA A 1 90 ? 48.317 -24.169 0.458 1.00 25.54 83 ALA A CA 1
ATOM 614 C C . ALA A 1 90 ? 49.740 -24.730 0.349 1.00 25.03 83 ALA A C 1
ATOM 615 O O . ALA A 1 90 ? 50.203 -25.463 1.242 1.00 24.60 83 ALA A O 1
ATOM 617 N N . MET A 1 91 ? 50.455 -24.363 -0.714 1.00 24.00 84 MET A N 1
ATOM 618 C CA . MET A 1 91 ? 51.860 -24.795 -0.856 1.00 25.47 84 MET A CA 1
ATOM 619 C C . MET A 1 91 ? 52.709 -24.190 0.266 1.00 25.08 84 MET A C 1
ATOM 620 O O . MET A 1 91 ? 53.472 -24.884 0.946 1.00 25.09 84 MET A O 1
ATOM 625 N N . VAL A 1 92 ? 52.564 -22.881 0.475 1.00 24.64 85 VAL A N 1
ATOM 626 C CA . VAL A 1 92 ? 53.305 -22.200 1.543 1.00 24.71 85 VAL A CA 1
ATOM 627 C C . VAL A 1 92 ? 53.005 -22.785 2.914 1.00 24.10 85 VAL A C 1
ATOM 628 O O . VAL A 1 92 ? 53.937 -23.018 3.731 1.00 25.10 85 VAL A O 1
ATOM 632 N N . ALA A 1 93 ? 51.722 -23.047 3.147 1.00 25.56 86 ALA A N 1
ATOM 633 C CA . ALA A 1 93 ? 51.224 -23.590 4.416 1.00 25.72 86 ALA A CA 1
ATOM 634 C C . ALA A 1 93 ? 51.794 -24.972 4.673 1.00 27.36 86 ALA A C 1
ATOM 635 O O . ALA A 1 93 ? 52.164 -25.298 5.814 1.00 27.50 86 ALA A O 1
ATOM 637 N N . ALA A 1 94 ? 51.887 -25.773 3.610 1.00 27.25 87 ALA A N 1
ATOM 638 C CA . ALA A 1 94 ? 52.419 -27.126 3.711 1.00 28.19 87 ALA A CA 1
ATOM 639 C C . ALA A 1 94 ? 53.903 -27.072 4.039 1.00 28.93 87 ALA A C 1
ATOM 640 O O . ALA A 1 94 ? 54.386 -27.860 4.842 1.00 31.48 87 ALA A O 1
ATOM 642 N N . ALA A 1 95 ? 54.621 -26.137 3.421 1.00 28.61 88 ALA A N 1
ATOM 643 C CA . ALA A 1 95 ? 56.048 -25.998 3.683 1.00 29.07 88 ALA A CA 1
ATOM 644 C C . ALA A 1 95 ? 56.279 -25.512 5.108 1.00 30.23 88 ALA A C 1
ATOM 645 O O . ALA A 1 95 ? 57.180 -26.004 5.792 1.00 31.84 88 ALA A O 1
ATOM 647 N N . LYS A 1 96 ? 55.451 -24.572 5.563 1.00 29.30 89 LYS A N 1
ATOM 648 C CA . LYS A 1 96 ? 55.711 -23.893 6.852 1.00 30.26 89 LYS A CA 1
ATOM 649 C C . LYS A 1 96 ? 54.975 -24.455 8.066 1.00 30.24 89 LYS A C 1
ATOM 650 O O . LYS A 1 96 ? 55.253 -24.067 9.221 1.00 32.80 89 LYS A O 1
ATOM 656 N N . GLY A 1 97 ? 54.040 -25.357 7.811 1.00 28.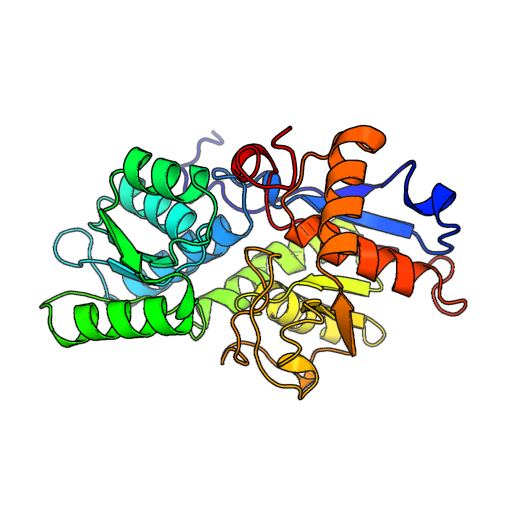34 90 GLY A N 1
ATOM 657 C CA . GLY A 1 97 ? 53.241 -25.972 8.855 1.00 29.90 90 GLY A CA 1
ATOM 658 C C . GLY A 1 97 ? 52.056 -25.155 9.357 1.00 30.02 90 GLY A C 1
ATOM 659 O O . GLY A 1 97 ? 51.705 -25.241 10.531 1.00 28.58 90 GLY A O 1
ATOM 660 N N . TYR A 1 98 ? 51.413 -24.389 8.478 1.00 28.96 91 TYR A N 1
ATOM 661 C CA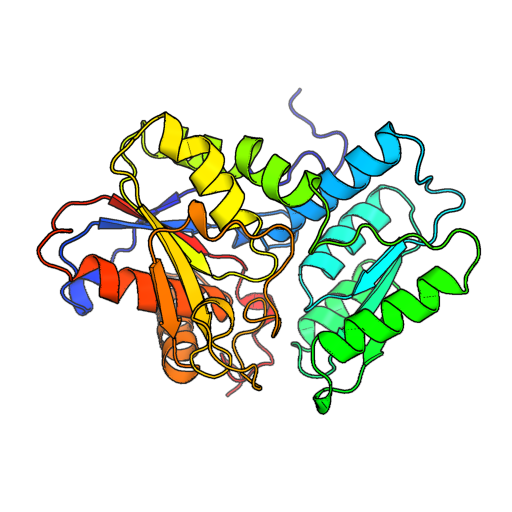 . TYR A 1 98 ? 50.171 -23.695 8.849 1.00 28.07 91 TYR A CA 1
ATOM 662 C C . TYR A 1 98 ? 48.962 -24.529 8.504 1.00 28.10 91 TYR A C 1
ATOM 663 O O . TYR A 1 98 ? 48.922 -25.196 7.465 1.00 27.20 91 TYR A O 1
ATOM 672 N N . ARG A 1 99 ? 47.967 -24.454 9.384 1.00 27.92 92 ARG A N 1
ATOM 673 C CA . ARG A 1 99 ? 46.608 -24.843 9.056 1.00 28.18 92 ARG A CA 1
ATOM 674 C C . ARG A 1 99 ? 46.017 -23.757 8.155 1.00 28.09 92 ARG A C 1
ATOM 675 O O . ARG A 1 99 ? 46.219 -22.567 8.405 1.00 27.79 92 ARG A O 1
ATOM 683 N N . LEU A 1 100 ? 45.270 -24.182 7.144 1.00 26.70 93 LEU A N 1
ATOM 684 C CA . LEU A 1 100 ? 44.698 -23.275 6.147 1.00 26.91 93 LEU A CA 1
ATOM 685 C C . LEU A 1 100 ? 43.314 -23.737 5.712 1.00 26.27 93 LEU A C 1
ATOM 686 O O . LEU A 1 100 ? 43.124 -24.906 5.343 1.00 25.73 93 LEU A O 1
ATOM 691 N N . VAL A 1 101 ? 42.366 -22.800 5.741 1.00 26.36 94 VAL A N 1
ATOM 692 C CA . VAL A 1 101 ? 41.002 -23.015 5.266 1.00 26.97 94 VAL A CA 1
ATOM 693 C C . VAL A 1 101 ? 40.736 -22.075 4.076 1.00 26.79 94 VAL A C 1
ATOM 694 O O . VAL A 1 101 ? 40.963 -20.862 4.170 1.00 27.87 94 VAL A O 1
ATOM 698 N N . LEU A 1 102 ? 40.272 -22.633 2.961 1.00 25.85 95 LEU A N 1
ATOM 699 C CA . LEU A 1 102 ? 39.893 -21.807 1.806 1.00 27.12 95 LEU A CA 1
ATOM 700 C C . LEU A 1 102 ? 38.389 -21.857 1.615 1.00 28.15 95 LEU A C 1
ATOM 701 O O . LEU A 1 102 ? 37.768 -22.913 1.803 1.00 31.00 95 LEU A O 1
ATOM 706 N N . THR A 1 103 ? 37.817 -20.713 1.250 1.00 28.22 96 THR A N 1
ATOM 707 C CA . THR A 1 103 ? 36.469 -20.668 0.692 1.00 28.88 96 THR A CA 1
ATOM 708 C C . THR A 1 103 ? 36.595 -20.345 -0.793 1.00 28.52 96 THR A C 1
ATOM 709 O O . THR A 1 103 ? 37.394 -19.497 -1.189 1.00 29.55 96 THR A O 1
ATOM 713 N N . MET A 1 104 ? 35.817 -21.035 -1.605 1.00 28.66 97 MET A N 1
ATOM 714 C CA . MET A 1 104 ? 35.912 -20.894 -3.062 1.00 30.19 97 MET A CA 1
ATOM 715 C C . MET A 1 104 ? 34.555 -21.229 -3.680 1.00 29.76 97 MET A C 1
ATOM 716 O O . MET A 1 104 ? 33.913 -22.196 -3.250 1.00 31.47 97 MET A O 1
ATOM 721 N N . PRO A 1 105 ? 34.102 -20.436 -4.675 1.00 31.02 98 PRO A N 1
ATOM 722 C CA . PRO A 1 105 ? 32.827 -20.744 -5.325 1.00 30.37 98 PRO A CA 1
ATOM 723 C C . PRO A 1 105 ? 32.871 -22.066 -6.067 1.00 32.56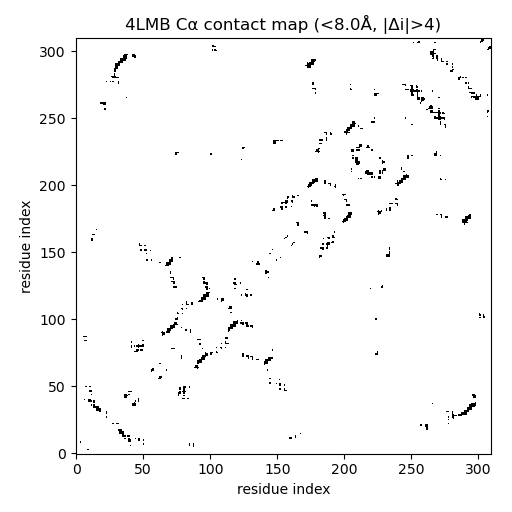 98 PRO A C 1
ATOM 724 O O . PRO A 1 105 ? 33.915 -22.439 -6.609 1.00 30.70 98 PRO A O 1
ATOM 728 N N . GLU A 1 106 ? 31.745 -22.776 -6.096 1.00 32.64 99 GLU A N 1
ATOM 729 C CA . GLU A 1 106 ? 31.697 -24.094 -6.728 1.00 35.60 99 GLU A CA 1
ATOM 730 C C . GLU A 1 106 ? 31.905 -24.044 -8.250 1.00 35.75 99 GLU A C 1
ATOM 731 O O . GLU A 1 106 ? 32.168 -25.069 -8.871 1.00 38.02 99 GLU A O 1
ATOM 737 N N . THR A 1 107 ? 31.810 -22.849 -8.832 1.00 34.89 100 THR A N 1
ATOM 738 C CA . THR A 1 107 ? 31.991 -22.649 -10.272 1.00 35.07 100 THR A CA 1
ATOM 739 C C . THR A 1 107 ? 33.454 -22.770 -10.747 1.00 34.22 100 THR A C 1
ATOM 740 O O . THR A 1 107 ? 33.705 -22.878 -11.951 1.00 33.87 100 THR A O 1
ATOM 744 N N . MET A 1 108 ? 34.414 -22.726 -9.822 1.00 32.72 101 MET A N 1
ATOM 745 C CA . MET A 1 108 ? 35.837 -22.755 -10.218 1.00 31.45 101 MET A CA 1
ATOM 746 C C . MET A 1 108 ? 36.233 -24.186 -10.576 1.00 30.23 101 MET A C 1
ATOM 747 O O . MET A 1 108 ? 35.540 -25.132 -10.186 1.00 31.59 101 MET A O 1
ATOM 752 N N . SER A 1 109 ? 37.338 -24.357 -11.309 1.00 30.13 102 SER A N 1
ATOM 753 C CA . SER A 1 109 ? 37.652 -25.659 -11.914 1.00 29.95 102 SER A CA 1
ATOM 754 C C . SER A 1 109 ? 37.836 -26.747 -10.853 1.00 29.45 102 SER A C 1
ATOM 755 O O . SER A 1 109 ? 38.325 -26.485 -9.746 1.00 29.35 102 SER A O 1
ATOM 758 N N . LEU A 1 110 ? 37.435 -27.968 -11.195 1.00 30.17 103 LEU A N 1
ATOM 759 C CA . LEU A 1 110 ? 37.584 -29.107 -10.286 1.00 31.29 103 LEU A CA 1
ATOM 760 C C . LEU A 1 110 ? 39.034 -29.329 -9.854 1.00 30.87 103 LEU A C 1
ATOM 761 O O . LEU A 1 110 ? 39.282 -29.720 -8.711 1.00 28.20 103 LEU A O 1
ATOM 766 N N . GLU A 1 111 ? 39.970 -29.094 -10.777 1.00 30.57 104 GLU A N 1
ATOM 767 C CA . GLU A 1 111 ? 41.417 -29.194 -10.486 1.00 30.69 104 GLU A CA 1
ATOM 768 C C . GLU A 1 111 ? 41.841 -28.328 -9.305 1.00 30.43 104 GLU A C 1
ATOM 769 O O . GLU A 1 111 ? 42.712 -28.734 -8.510 1.00 27.75 104 GLU A O 1
ATOM 775 N N . ARG A 1 112 ? 41.255 -27.130 -9.209 1.00 28.42 105 ARG A N 1
ATOM 776 C CA . ARG A 1 112 ? 41.561 -26.239 -8.104 1.00 28.56 105 ARG A CA 1
ATOM 777 C C . ARG A 1 112 ? 41.192 -26.888 -6.768 1.00 28.09 105 ARG A C 1
ATOM 778 O O . ARG A 1 112 ? 41.966 -26.815 -5.821 1.00 26.36 105 ARG A O 1
ATOM 786 N N . ARG A 1 113 ? 40.016 -27.518 -6.701 1.00 27.28 106 ARG A N 1
ATOM 787 C CA . ARG A 1 113 ? 39.591 -28.184 -5.470 1.00 29.12 106 ARG A CA 1
ATOM 788 C C . ARG A 1 113 ? 40.580 -29.277 -5.088 1.00 28.83 106 ARG A C 1
ATOM 789 O O . ARG A 1 113 ? 40.968 -29.382 -3.933 1.00 28.62 106 ARG A O 1
ATOM 797 N N . ALA A 1 114 ? 40.968 -30.087 -6.073 1.00 28.12 107 ALA A N 1
ATOM 798 C CA . ALA A 1 114 ? 41.838 -31.240 -5.834 1.00 29.49 107 ALA A CA 1
ATOM 799 C C . ALA A 1 114 ? 43.236 -30.801 -5.438 1.00 28.82 107 ALA A C 1
ATOM 800 O O . ALA A 1 114 ? 43.860 -31.446 -4.597 1.00 26.85 107 ALA A O 1
ATOM 802 N N . MET A 1 115 ? 43.711 -29.701 -6.034 1.00 28.25 108 MET A N 1
ATOM 803 C CA . MET A 1 115 ? 45.010 -29.116 -5.680 1.00 27.48 108 MET A CA 1
ATOM 804 C C . MET A 1 115 ? 45.053 -28.697 -4.206 1.00 27.51 108 MET A C 1
ATOM 805 O O . MET A 1 115 ? 46.020 -28.987 -3.489 1.00 25.81 108 MET A O 1
ATOM 810 N N . LEU A 1 116 ? 43.996 -28.018 -3.750 1.00 26.81 109 LEU A N 1
ATOM 811 C CA . LEU A 1 116 ? 43.923 -27.587 -2.364 1.00 27.38 109 LEU A CA 1
ATOM 812 C C . LEU A 1 116 ? 44.002 -28.772 -1.408 1.00 27.67 109 LEU A C 1
ATOM 813 O O . LEU A 1 116 ? 44.759 -28.732 -0.430 1.00 28.20 109 LEU A O 1
ATOM 818 N N . LYS A 1 117 ? 43.231 -29.820 -1.698 1.00 30.00 110 LYS A N 1
ATOM 819 C CA . LYS A 1 117 ? 43.215 -31.023 -0.854 1.00 29.79 110 LYS A CA 1
ATOM 820 C C . LYS A 1 117 ? 44.546 -31.786 -0.895 1.00 28.69 110 LYS A C 1
ATOM 821 O O . LYS A 1 117 ? 44.999 -32.296 0.128 1.00 27.88 110 LYS A O 1
ATOM 827 N N . ALA A 1 118 ? 45.177 -31.844 -2.067 1.00 27.03 111 ALA A N 1
ATOM 828 C CA . ALA A 1 118 ? 46.477 -32.510 -2.220 1.00 25.57 111 ALA A CA 1
ATOM 829 C C . ALA A 1 118 ? 47.538 -31.911 -1.299 1.00 26.07 111 ALA A C 1
ATOM 830 O O . ALA A 1 118 ? 48.315 -32.643 -0.691 1.00 26.94 111 ALA A O 1
ATOM 832 N N . TYR A 1 119 ? 47.580 -30.582 -1.196 1.00 24.32 112 TYR A N 1
ATOM 833 C CA . TYR A 1 119 ? 48.496 -29.907 -0.265 1.00 24.29 112 TYR A CA 1
ATOM 834 C C . TYR A 1 119 ? 48.083 -30.005 1.205 1.00 24.82 112 TYR A C 1
ATOM 835 O O . TYR A 1 119 ? 48.825 -29.567 2.091 1.00 27.10 112 TYR A O 1
ATOM 844 N N . GLY A 1 120 ? 46.924 -30.590 1.472 1.00 26.71 113 GLY A N 1
ATOM 845 C CA . GLY A 1 120 ? 46.477 -30.789 2.852 1.00 28.35 113 GLY A CA 1
ATOM 846 C C . GLY A 1 120 ? 45.681 -29.631 3.440 1.00 29.00 113 GLY A C 1
ATOM 847 O O . GLY A 1 120 ? 45.465 -29.577 4.659 1.00 27.23 113 GLY A O 1
ATOM 848 N N . ALA A 1 121 ? 45.250 -28.692 2.594 1.00 28.75 114 ALA A N 1
ATOM 849 C CA . ALA A 1 121 ? 44.411 -27.584 3.078 1.00 27.79 114 ALA A CA 1
ATOM 850 C C . ALA A 1 121 ? 42.961 -28.031 3.214 1.00 28.38 114 ALA A C 1
ATOM 851 O O . ALA A 1 121 ? 42.570 -29.067 2.681 1.00 28.34 114 ALA A O 1
ATOM 853 N N . GLN A 1 122 ? 42.168 -27.244 3.933 1.00 28.68 115 GLN A N 1
ATOM 854 C CA . GLN A 1 122 ? 40.742 -27.511 4.105 1.00 29.46 115 GLN A CA 1
ATOM 855 C C . GLN A 1 122 ? 39.992 -26.581 3.172 1.00 31.30 115 GLN A C 1
ATOM 856 O O . GLN A 1 122 ? 40.369 -25.424 3.017 1.00 30.53 115 GLN A O 1
ATOM 862 N N . LEU A 1 123 ? 38.940 -27.091 2.547 1.00 29.64 116 LEU A N 1
ATOM 863 C CA . LEU A 1 123 ? 38.195 -26.324 1.569 1.00 30.52 116 LEU A CA 1
ATOM 864 C C . LEU A 1 123 ? 36.731 -26.330 1.941 1.00 33.82 116 LEU A C 1
ATOM 865 O O . LEU A 1 123 ? 36.158 -27.393 2.213 1.00 30.59 116 LEU A O 1
ATOM 870 N N . GLU A 1 124 ? 36.133 -25.145 1.957 1.00 33.22 117 GLU A N 1
ATOM 871 C CA . GLU A 1 124 ? 34.685 -25.054 1.983 1.00 33.81 117 GLU A CA 1
ATOM 872 C C . GLU A 1 124 ? 34.191 -24.404 0.685 1.00 34.45 117 GLU A C 1
ATOM 873 O O . GLU A 1 124 ? 34.525 -23.255 0.381 1.00 30.93 117 GLU A O 1
ATOM 879 N N . LEU A 1 125 ? 33.407 -25.144 -0.087 1.00 32.29 118 LEU A N 1
ATOM 880 C CA . LEU A 1 125 ? 32.857 -24.579 -1.306 1.00 34.67 118 LEU A CA 1
ATOM 881 C C . LEU A 1 125 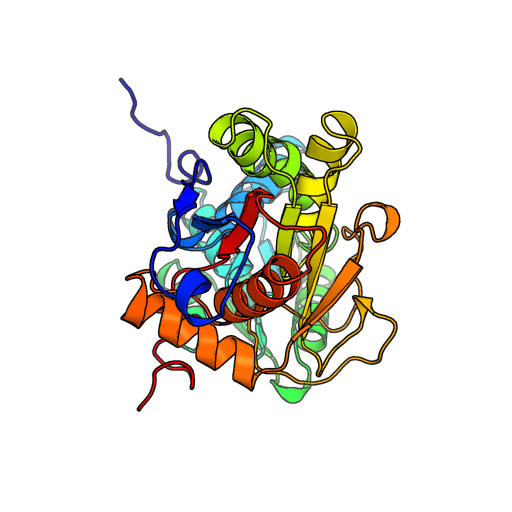? 31.681 -23.667 -0.949 1.00 36.39 118 LEU A C 1
ATOM 882 O O . LEU A 1 125 ? 30.955 -23.935 0.018 1.00 35.45 118 LEU A O 1
ATOM 887 N N . THR A 1 126 ? 31.515 -22.584 -1.701 1.00 34.89 119 THR A N 1
ATOM 888 C CA . THR A 1 126 ? 30.376 -21.664 -1.493 1.00 37.11 119 THR A CA 1
ATOM 889 C C . THR A 1 126 ? 29.522 -21.640 -2.766 1.00 38.04 119 THR A C 1
ATOM 890 O O . THR A 1 126 ? 30.020 -22.013 -3.845 1.00 36.86 119 THR A O 1
ATOM 894 N N . PRO A 1 127 ? 28.232 -21.235 -2.657 1.00 40.92 120 PRO A N 1
ATOM 895 C CA . PRO A 1 127 ? 27.340 -21.372 -3.821 1.00 41.01 120 PRO A CA 1
ATOM 896 C C . PRO A 1 127 ? 27.803 -20.588 -5.057 1.00 40.47 120 PRO A C 1
ATOM 897 O O . PRO A 1 127 ? 28.201 -19.426 -4.952 1.00 41.11 120 PRO A O 1
ATOM 901 N N . GLY A 1 128 ? 27.755 -21.241 -6.213 1.00 41.43 121 GLY A N 1
ATOM 902 C CA . GLY A 1 128 ? 28.196 -20.650 -7.479 1.00 43.71 121 GLY A CA 1
ATOM 903 C C . GLY A 1 128 ? 27.490 -19.355 -7.808 1.00 46.22 121 GLY A C 1
ATOM 904 O O . GLY A 1 128 ? 28.110 -18.407 -8.300 1.00 48.69 121 GLY A O 1
ATOM 905 N N . SER A 1 129 ? 26.193 -19.307 -7.512 1.00 47.00 122 SER A N 1
ATOM 906 C CA . SER A 1 129 ? 25.375 -18.121 -7.779 1.00 48.21 122 SER A CA 1
ATOM 907 C C . SER A 1 129 ? 25.860 -16.883 -7.022 1.00 47.16 122 SER A C 1
ATOM 908 O O . SER A 1 129 ? 25.639 -15.762 -7.468 1.00 46.12 122 SER A O 1
ATOM 911 N N . GLN A 1 130 ? 26.534 -17.086 -5.887 1.00 45.53 123 GLN A N 1
ATOM 912 C CA . GLN A 1 130 ? 27.012 -15.961 -5.067 1.00 44.35 123 GLN A CA 1
ATOM 913 C C . GLN A 1 130 ? 28.391 -15.451 -5.484 1.00 42.54 123 GLN A C 1
ATOM 914 O O . GLN A 1 130 ? 28.822 -14.370 -5.048 1.00 41.56 123 GLN A O 1
ATOM 920 N N . GLY A 1 131 ? 29.086 -16.233 -6.310 1.00 41.89 124 GLY A N 1
ATOM 921 C CA . GLY A 1 131 ? 30.395 -15.836 -6.833 1.00 40.26 124 GLY A CA 1
ATOM 922 C C . GLY A 1 131 ? 31.410 -15.552 -5.743 1.00 37.25 124 GLY A C 1
ATOM 923 O O . GLY A 1 131 ? 31.338 -16.118 -4.644 1.00 35.11 124 GLY A O 1
ATOM 924 N N . MET A 1 132 ? 32.358 -14.668 -6.041 1.00 37.03 125 MET A N 1
ATOM 925 C CA . MET A 1 132 ? 33.403 -14.316 -5.069 1.00 35.33 125 MET A CA 1
ATOM 926 C C . MET A 1 132 ? 32.843 -13.665 -3.803 1.00 36.40 125 MET A C 1
ATOM 927 O O . MET A 1 132 ? 33.372 -13.876 -2.708 1.00 32.07 125 MET A O 1
ATOM 932 N N . GLU A 1 133 ? 31.779 -12.875 -3.952 1.00 37.10 126 GLU A N 1
ATOM 933 C CA . GLU A 1 133 ? 31.131 -12.248 -2.789 1.00 39.53 126 GLU A CA 1
ATOM 934 C C . GLU A 1 133 ? 30.740 -13.295 -1.731 1.00 37.12 126 GLU A C 1
ATOM 935 O O . GLU A 1 133 ? 30.969 -13.085 -0.545 1.00 38.37 126 GLU A O 1
ATOM 941 N N . GLY A 1 134 ? 30.164 -14.412 -2.166 1.00 34.31 127 GLY A N 1
ATOM 942 C CA . GLY A 1 134 ? 29.826 -15.511 -1.257 1.00 37.11 127 GLY A CA 1
ATOM 943 C C . GLY A 1 134 ? 31.047 -16.086 -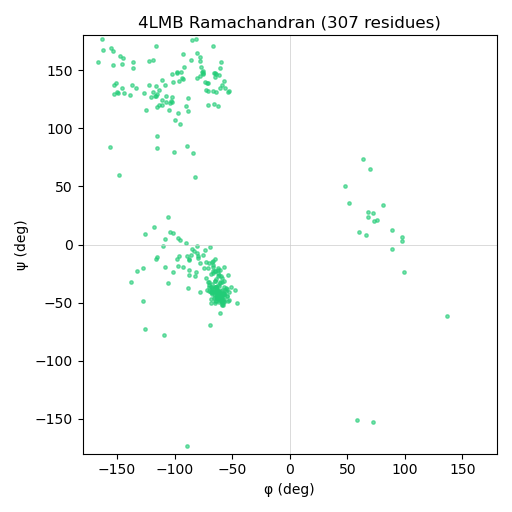0.549 1.00 35.47 127 GLY A C 1
ATOM 944 O O . GLY A 1 134 ? 31.013 -16.353 0.658 1.00 35.41 127 GLY A O 1
ATOM 945 N N . ALA A 1 135 ? 32.131 -16.264 -1.305 1.00 32.97 128 ALA A N 1
ATOM 946 C CA . ALA A 1 135 ? 33.379 -16.804 -0.754 1.00 32.74 128 ALA A CA 1
ATOM 947 C C . ALA A 1 135 ? 33.938 -15.853 0.295 1.00 31.28 128 ALA A C 1
ATOM 948 O O . ALA A 1 135 ? 34.341 -16.281 1.377 1.00 29.89 128 ALA A O 1
ATOM 950 N N . ILE A 1 136 ? 33.947 -14.556 -0.024 1.00 31.41 129 ILE A N 1
ATOM 951 C CA . ILE A 1 136 ? 34.491 -13.532 0.868 1.00 30.81 129 ILE A CA 1
ATOM 952 C C . ILE A 1 136 ? 33.655 -13.445 2.150 1.00 34.97 129 ILE A C 1
ATOM 953 O O . ILE A 1 136 ? 34.212 -13.397 3.262 1.00 34.72 129 ILE A O 1
ATOM 958 N N . THR A 1 137 ? 32.333 -13.447 1.996 1.00 34.45 130 THR A N 1
ATOM 959 C CA . THR A 1 137 ? 31.438 -13.355 3.165 1.00 37.43 130 THR A CA 1
ATOM 960 C C . THR A 1 137 ? 31.672 -14.525 4.134 1.00 37.33 130 THR A C 1
ATOM 961 O O . THR A 1 137 ? 31.786 -14.324 5.347 1.00 36.63 130 THR A O 1
ATOM 965 N N . ARG A 1 138 ? 31.762 -15.737 3.595 1.00 36.13 131 ARG A N 1
ATOM 966 C CA . ARG A 1 138 ? 32.025 -16.912 4.418 1.00 36.58 131 ARG A CA 1
ATOM 967 C C . ARG A 1 138 ? 33.393 -16.865 5.120 1.00 36.28 131 ARG A C 1
ATOM 968 O O . ARG A 1 138 ? 33.491 -17.154 6.324 1.00 34.59 131 ARG A O 1
ATOM 976 N N . ALA A 1 139 ? 34.444 -16.488 4.387 1.00 33.99 132 ALA A N 1
ATOM 977 C CA . ALA A 1 139 ? 35.759 -16.308 4.998 1.00 32.65 132 ALA A CA 1
ATOM 978 C C . ALA A 1 139 ? 35.726 -15.278 6.123 1.00 35.32 132 ALA A C 1
ATOM 979 O O . ALA A 1 139 ? 36.334 -15.479 7.177 1.00 32.17 132 ALA A O 1
ATOM 981 N N . GLU A 1 140 ? 35.015 -14.174 5.907 1.00 33.57 133 GLU A N 1
ATOM 982 C CA . GLU A 1 140 ? 34.913 -13.139 6.933 1.00 35.56 133 GLU A CA 1
ATOM 983 C C . GLU A 1 140 ? 34.204 -13.658 8.197 1.00 35.82 133 GLU A C 1
ATOM 984 O O . GLU A 1 140 ? 34.609 -13.329 9.315 1.00 39.41 133 GLU A O 1
ATOM 990 N N . GLU A 1 141 ? 33.170 -14.472 8.001 1.00 36.65 134 GLU A N 1
ATOM 991 C CA . GLU A 1 141 ? 32.423 -15.108 9.085 1.00 39.24 134 GLU A CA 1
ATOM 992 C C . GLU A 1 141 ? 33.315 -16.053 9.918 1.00 41.35 134 GLU A C 1
ATOM 993 O O . GLU A 1 141 ? 33.283 -16.046 11.173 1.00 37.50 134 GLU A O 1
ATOM 999 N N . ILE A 1 142 ? 34.102 -16.870 9.218 1.00 38.84 135 ILE A N 1
ATOM 1000 C CA . ILE A 1 142 ? 35.084 -17.743 9.872 1.00 36.24 135 ILE A CA 1
ATOM 1001 C C . ILE A 1 142 ? 36.090 -16.932 10.705 1.00 38.31 135 ILE A C 1
ATOM 1002 O O . ILE A 1 142 ? 36.322 -17.237 11.888 1.00 38.16 135 ILE A O 1
ATOM 1007 N N . VAL A 1 143 ? 36.666 -15.883 10.113 1.00 37.05 136 VAL A N 1
ATOM 1008 C CA . VAL A 1 143 ? 37.685 -15.077 10.804 1.00 37.59 136 VAL A CA 1
ATOM 1009 C C . VAL A 1 143 ? 37.133 -14.340 12.023 1.00 40.35 136 VAL A C 1
ATOM 1010 O O . VAL A 1 143 ? 37.800 -14.259 13.053 1.00 39.43 136 VAL A O 1
ATOM 1014 N N . GLU A 1 144 ? 35.919 -13.808 11.903 1.00 40.18 137 GLU A N 1
ATOM 1015 C CA . GLU A 1 144 ? 35.312 -13.025 12.984 1.00 44.64 137 GLU A CA 1
ATOM 1016 C C . GLU A 1 144 ? 35.054 -13.891 14.223 1.00 42.52 137 GLU A C 1
ATOM 1017 O O . GLU A 1 144 ? 35.181 -13.412 15.349 1.00 47.00 137 GLU A O 1
ATOM 1023 N N . ASN A 1 145 ? 34.777 -15.139 13.972 1.00 39.80 138 ASN A N 1
ATOM 1024 C CA . ASN A 1 145 ? 34.243 -16.044 14.913 1.00 44.01 138 ASN A CA 1
ATOM 1025 C C . ASN A 1 145 ? 35.211 -17.010 15.543 1.00 39.95 138 ASN A C 1
ATOM 1026 O O . ASN A 1 145 ? 34.945 -17.540 16.584 1.00 39.95 138 ASN A O 1
ATOM 1031 N N . THR A 1 146 ? 36.304 -17.262 14.862 1.00 34.55 139 THR A N 1
ATOM 1032 C CA . THR A 1 146 ? 37.247 -18.324 15.221 1.00 34.85 139 THR A CA 1
ATOM 1033 C C . THR A 1 146 ? 38.487 -17.757 15.877 1.00 34.54 139 THR A C 1
ATOM 1034 O O . THR A 1 146 ? 39.184 -16.953 15.257 1.00 31.37 139 THR A O 1
ATOM 1038 N N . PRO A 1 147 ? 38.793 -18.192 17.126 1.00 34.40 140 PRO A N 1
ATOM 1039 C CA . PRO A 1 147 ? 40.026 -17.721 17.750 1.00 33.92 140 PRO A CA 1
ATOM 1040 C C . PRO A 1 147 ? 41.247 -18.089 16.901 1.00 32.40 140 PRO A C 1
ATOM 1041 O O . PRO A 1 147 ? 41.307 -19.181 16.329 1.00 33.06 140 PRO A O 1
ATOM 1045 N N . ASN A 1 148 ? 42.167 -17.140 16.779 1.00 32.25 141 ASN A N 1
ATOM 1046 C CA . ASN A 1 148 ? 43.416 -17.313 16.038 1.00 32.15 141 ASN A CA 1
ATOM 1047 C C . ASN A 1 148 ? 43.264 -17.505 14.526 1.00 31.10 141 ASN A C 1
ATOM 1048 O O . ASN A 1 148 ? 44.235 -17.812 13.836 1.00 32.99 141 ASN A O 1
ATOM 1053 N N . ALA A 1 149 ? 42.054 -17.329 14.008 1.00 31.25 142 ALA A N 1
ATOM 1054 C CA . ALA A 1 149 ? 41.872 -17.292 12.556 1.00 30.40 142 ALA A CA 1
ATOM 1055 C C . ALA A 1 149 ? 42.375 -15.942 12.037 1.00 31.39 142 ALA A C 1
ATOM 1056 O O . ALA A 1 149 ? 42.306 -14.924 12.732 1.00 29.38 142 ALA A O 1
ATOM 1058 N N . TYR A 1 150 ? 42.918 -15.945 10.825 1.00 29.70 143 TYR A N 1
ATOM 1059 C CA . TYR A 1 150 ? 43.594 -14.778 10.306 1.00 27.98 143 TYR A CA 1
ATOM 1060 C C . TYR A 1 150 ? 43.490 -14.834 8.798 1.00 29.23 143 TYR A C 1
ATOM 1061 O O . TYR A 1 150 ? 43.807 -15.869 8.192 1.00 27.55 143 TYR A O 1
ATOM 1070 N N . SER A 1 151 ? 43.040 -13.728 8.206 1.00 27.55 144 SER A N 1
ATOM 1071 C CA . SER A 1 151 ? 42.968 -13.632 6.734 1.00 29.10 144 SER A CA 1
ATOM 1072 C C . SER A 1 151 ? 43.991 -12.636 6.242 1.00 29.61 144 SER A C 1
ATOM 1073 O O . SER A 1 151 ? 44.023 -11.485 6.681 1.00 31.08 144 SER A O 1
ATOM 1076 N N . LEU A 1 152 ? 44.845 -13.103 5.342 1.00 28.92 145 LEU A N 1
ATOM 1077 C CA . LEU A 1 152 ? 45.863 -12.262 4.736 1.00 29.33 145 LEU A CA 1
ATOM 1078 C C . LEU A 1 152 ? 45.223 -11.192 3.850 1.00 29.65 145 LEU A C 1
ATOM 1079 O O . LEU A 1 152 ? 45.832 -10.149 3.632 1.00 29.99 145 LEU A O 1
ATOM 1084 N N . GLN A 1 153 ? 44.014 -11.467 3.369 1.00 28.14 146 GLN A N 1
ATOM 1085 C CA . GLN A 1 153 ? 43.156 -10.486 2.665 1.00 30.25 146 GLN A CA 1
ATOM 1086 C C . GLN A 1 153 ? 43.800 -10.009 1.352 1.00 30.16 146 GLN A C 1
ATOM 1087 O O . GLN A 1 153 ? 44.287 -8.879 1.247 1.00 28.99 146 GLN A O 1
ATOM 1093 N N . GLN A 1 154 ? 43.785 -10.891 0.362 1.00 28.76 147 GLN A N 1
ATOM 1094 C CA . GLN A 1 154 ? 44.532 -10.686 -0.889 1.00 29.63 147 GLN A CA 1
ATOM 1095 C C . GLN A 1 154 ? 44.115 -9.456 -1.719 1.00 28.77 147 GLN A C 1
ATOM 1096 O O . GLN A 1 154 ? 44.890 -9.009 -2.563 1.00 28.25 147 GLN A O 1
ATOM 1102 N N . PHE A 1 155 ? 42.905 -8.947 -1.488 1.00 27.94 148 PHE A N 1
ATOM 1103 C CA . PHE A 1 155 ? 42.390 -7.778 -2.220 1.00 29.74 148 PHE A CA 1
ATOM 1104 C C . PHE A 1 155 ? 42.833 -6.456 -1.581 1.00 30.81 148 PHE A C 1
ATOM 1105 O O . PHE A 1 155 ? 42.665 -5.397 -2.184 1.00 30.67 148 PHE A O 1
ATOM 1113 N N . ARG A 1 156 ? 43.429 -6.530 -0.388 1.00 29.84 149 ARG A N 1
ATOM 1114 C CA . ARG A 1 156 ? 43.787 -5.338 0.399 1.00 32.51 149 ARG A CA 1
ATOM 1115 C C . ARG A 1 156 ? 45.243 -5.322 0.837 1.00 32.58 149 ARG A C 1
ATOM 1116 O O . ARG A 1 156 ? 45.793 -4.259 1.179 1.00 31.74 149 ARG A O 1
ATOM 1124 N N . ASN A 1 157 ? 45.878 -6.495 0.840 1.00 29.19 150 ASN A N 1
ATOM 1125 C CA . ASN A 1 157 ? 47.186 -6.622 1.464 1.00 30.39 150 ASN A CA 1
ATOM 1126 C C . ASN A 1 157 ? 48.237 -5.915 0.634 1.00 30.40 150 ASN A C 1
ATOM 1127 O O . ASN A 1 157 ? 48.441 -6.290 -0.535 1.00 28.62 150 ASN A O 1
ATOM 1132 N N . PRO A 1 158 ? 48.920 -4.914 1.234 1.00 29.09 151 PRO A N 1
ATOM 1133 C CA . PRO A 1 158 ? 49.941 -4.155 0.509 1.00 29.55 151 PRO A CA 1
ATOM 1134 C C . PRO A 1 158 ? 51.100 -5.027 0.018 1.00 29.87 151 PRO A C 1
ATOM 1135 O O . PRO A 1 158 ? 51.822 -4.624 -0.897 1.00 27.38 151 PRO A O 1
ATOM 1139 N N . ALA A 1 159 ? 51.298 -6.193 0.644 1.00 27.84 152 ALA A N 1
ATOM 1140 C CA . ALA A 1 159 ? 52.375 -7.091 0.235 1.00 28.36 152 ALA A CA 1
ATOM 1141 C C . ALA A 1 159 ? 52.127 -7.673 -1.174 1.00 27.80 152 ALA A C 1
ATOM 1142 O O . ALA A 1 159 ? 53.061 -8.184 -1.798 1.00 26.58 152 ALA A O 1
ATOM 1144 N N . ASN A 1 160 ? 50.874 -7.596 -1.638 1.00 27.34 153 ASN A N 1
ATOM 1145 C CA . ASN A 1 160 ? 50.469 -8.081 -2.955 1.00 27.54 153 ASN A CA 1
ATOM 1146 C C . ASN A 1 160 ? 51.100 -7.158 -4.046 1.00 28.46 153 ASN A C 1
ATOM 1147 O O . ASN A 1 160 ? 52.053 -7.575 -4.714 1.00 26.39 153 ASN A O 1
ATOM 1152 N N . PRO A 1 161 ? 50.650 -5.879 -4.158 1.00 27.77 154 PRO A N 1
ATOM 1153 C CA . PRO A 1 161 ? 51.326 -5.005 -5.135 1.00 27.22 154 PRO A CA 1
ATOM 1154 C C . PRO A 1 161 ? 52.828 -4.847 -4.867 1.00 26.51 154 PRO A C 1
ATOM 1155 O O . PRO A 1 161 ? 53.590 -4.725 -5.817 1.00 27.61 154 PRO A O 1
ATOM 1159 N N . LYS A 1 162 ? 53.262 -4.876 -3.599 1.00 25.66 155 LYS A N 1
ATOM 1160 C CA . LYS A 1 162 ? 54.687 -4.716 -3.273 1.00 27.37 155 LYS A CA 1
ATOM 1161 C C . LYS A 1 162 ? 55.544 -5.792 -3.916 1.00 26.80 155 LYS A C 1
ATOM 1162 O O . LYS A 1 162 ? 56.605 -5.500 -4.455 1.00 25.91 155 LYS A O 1
ATOM 1168 N N . ILE A 1 163 ? 55.113 -7.054 -3.825 1.00 25.58 156 ILE A N 1
ATOM 1169 C CA . ILE A 1 163 ? 55.964 -8.111 -4.359 1.00 25.03 156 ILE A CA 1
ATOM 1170 C C . ILE A 1 163 ? 56.032 -7.968 -5.886 1.00 24.45 156 ILE A C 1
ATOM 1171 O O . ILE A 1 163 ? 57.067 -8.230 -6.478 1.00 25.10 156 ILE A O 1
ATOM 1176 N N . HIS A 1 164 ? 54.945 -7.519 -6.503 1.00 25.13 157 HIS A N 1
ATOM 1177 C CA . HIS A 1 164 ? 54.959 -7.256 -7.959 1.00 26.41 157 HIS A CA 1
ATOM 1178 C C . HIS A 1 164 ? 55.853 -6.093 -8.346 1.00 27.32 157 HIS A C 1
ATOM 1179 O O . HIS A 1 164 ? 56.536 -6.142 -9.376 1.00 26.71 157 HIS A O 1
ATOM 1186 N N . ARG A 1 165 ? 55.881 -5.049 -7.519 1.00 27.17 158 ARG A N 1
ATOM 1187 C CA . ARG A 1 165 ? 56.833 -3.941 -7.723 1.00 27.32 158 ARG A CA 1
ATOM 1188 C C . ARG A 1 165 ? 58.282 -4.429 -7.685 1.00 27.90 158 ARG A C 1
ATOM 1189 O O . ARG A 1 165 ? 59.142 -3.991 -8.467 1.00 27.68 158 ARG A O 1
ATOM 1197 N N . GLU A 1 166 ? 58.559 -5.348 -6.766 1.00 27.22 159 GLU A N 1
ATOM 1198 C CA . GLU A 1 166 ? 59.932 -5.697 -6.447 1.00 27.90 159 GLU A CA 1
ATOM 1199 C C . GLU A 1 166 ? 60.451 -6.879 -7.250 1.00 27.79 159 GLU A C 1
ATOM 1200 O O . GLU A 1 166 ? 61.651 -7.079 -7.320 1.00 27.40 159 GLU A O 1
ATOM 1206 N N . THR A 1 167 ? 59.552 -7.683 -7.811 1.00 26.52 160 THR A N 1
ATOM 1207 C CA . THR A 1 167 ? 59.983 -8.894 -8.505 1.00 25.79 160 THR A CA 1
ATOM 1208 C C . THR A 1 167 ? 59.436 -8.916 -9.928 1.00 25.54 160 THR A C 1
ATOM 1209 O O . THR A 1 167 ? 60.180 -8.653 -10.866 1.00 28.70 160 THR A O 1
ATOM 1213 N N . THR A 1 168 ? 58.143 -9.155 -10.080 1.00 25.44 161 THR A N 1
ATOM 1214 C CA . THR A 1 168 ? 57.513 -9.185 -11.411 1.00 25.37 161 THR A CA 1
ATOM 1215 C C . THR A 1 168 ? 57.932 -7.999 -12.306 1.00 26.14 161 THR A C 1
ATOM 1216 O O . THR A 1 168 ? 58.319 -8.177 -13.472 1.00 26.08 161 THR A O 1
ATOM 1220 N N . ALA A 1 169 ? 57.829 -6.784 -11.768 1.00 26.49 162 ALA A N 1
ATOM 1221 C CA . ALA A 1 169 ? 58.131 -5.591 -12.549 1.00 26.02 162 ALA A CA 1
ATOM 1222 C C . ALA A 1 169 ? 59.621 -5.444 -12.858 1.00 28.12 162 ALA A C 1
ATOM 1223 O O . ALA A 1 169 ? 59.991 -5.024 -13.965 1.00 27.55 162 ALA A O 1
ATOM 1225 N N . GLU A 1 170 ? 60.469 -5.763 -11.882 1.00 28.50 163 GLU A N 1
ATOM 1226 C CA . GLU A 1 170 ? 61.907 -5.699 -12.096 1.00 28.32 163 GLU A CA 1
ATOM 1227 C C . GLU A 1 170 ? 62.367 -6.718 -13.135 1.00 29.46 163 GLU A C 1
ATOM 1228 O O . GLU A 1 170 ? 63.296 -6.453 -13.915 1.00 29.82 163 GLU A O 1
ATOM 1234 N N . GLU A 1 171 ? 61.732 -7.885 -13.131 1.00 26.32 164 GLU A N 1
ATOM 1235 C CA . GLU A 1 171 ? 62.043 -8.930 -14.116 1.00 26.63 164 GLU A CA 1
ATOM 1236 C C . GLU A 1 171 ? 61.720 -8.451 -15.527 1.00 27.24 164 GLU A C 1
ATOM 1237 O O . GLU A 1 171 ? 62.506 -8.655 -16.453 1.00 28.70 164 GLU A O 1
ATOM 1243 N N . ILE A 1 172 ? 60.561 -7.820 -15.685 1.00 26.06 165 ILE A N 1
ATOM 1244 C CA . ILE A 1 172 ? 60.152 -7.269 -16.982 1.00 26.24 165 ILE A CA 1
ATOM 1245 C C . ILE A 1 172 ? 61.130 -6.169 -17.426 1.00 27.96 165 ILE A C 1
ATOM 1246 O O . ILE A 1 172 ? 61.586 -6.150 -18.583 1.00 28.16 165 ILE A O 1
ATOM 1251 N N . TRP A 1 173 ? 61.461 -5.282 -16.491 1.00 27.20 166 TRP A N 1
ATOM 1252 C CA . TRP A 1 173 ? 62.412 -4.193 -16.739 1.00 30.08 166 TRP A CA 1
ATOM 1253 C C . TRP A 1 173 ? 63.762 -4.691 -17.193 1.00 29.89 166 TRP A C 1
ATOM 1254 O O . TRP A 1 173 ? 64.283 -4.242 -18.231 1.00 31.19 166 TRP A O 1
ATOM 1265 N N . ALA A 1 174 ? 64.336 -5.625 -16.438 1.00 29.64 167 ALA A N 1
ATOM 1266 C CA . ALA A 1 174 ? 65.622 -6.241 -16.799 1.00 29.99 167 ALA A CA 1
ATOM 1267 C C . ALA A 1 174 ? 65.560 -6.996 -18.129 1.00 30.18 167 ALA A C 1
ATOM 1268 O O . ALA A 1 174 ? 66.401 -6.786 -19.017 1.00 28.39 167 ALA A O 1
ATOM 1270 N N . ASP A 1 175 ? 64.551 -7.852 -18.281 1.00 30.61 168 ASP A N 1
ATOM 1271 C CA . ASP A 1 175 ? 64.502 -8.781 -19.421 1.00 31.56 168 ASP A CA 1
ATOM 1272 C C . ASP A 1 175 ? 64.215 -8.084 -20.743 1.00 31.83 168 ASP A C 1
ATOM 1273 O O . ASP A 1 175 ? 64.493 -8.641 -21.808 1.00 31.82 168 ASP A O 1
ATOM 1278 N N . THR A 1 176 ? 63.649 -6.879 -20.679 1.00 31.44 169 THR A N 1
ATOM 1279 C CA . THR A 1 176 ? 63.412 -6.092 -21.879 1.00 31.36 169 THR A CA 1
ATOM 1280 C C . THR A 1 176 ? 64.428 -4.955 -22.020 1.00 33.08 169 THR A C 1
ATOM 1281 O O . THR A 1 176 ? 64.235 -4.062 -22.855 1.00 32.95 169 THR A O 1
ATOM 1285 N N . ASP A 1 177 ? 65.475 -4.978 -21.187 1.00 32.67 170 ASP A N 1
ATOM 1286 C CA . ASP A 1 177 ? 66.559 -3.963 -21.194 1.00 36.02 170 ASP A CA 1
ATOM 1287 C C . ASP A 1 177 ? 65.975 -2.550 -21.125 1.00 37.05 170 ASP A C 1
ATOM 1288 O O . ASP A 1 177 ? 66.490 -1.603 -21.732 1.00 35.04 170 ASP A O 1
ATOM 1293 N N . GLY A 1 178 ? 64.881 -2.423 -20.378 1.00 35.79 171 GLY A N 1
ATOM 1294 C CA . GLY A 1 178 ? 64.221 -1.144 -20.168 1.00 35.16 171 GLY A CA 1
ATOM 1295 C C . GLY A 1 178 ? 63.447 -0.609 -21.356 1.00 34.10 171 GLY A C 1
ATOM 1296 O O . GLY A 1 178 ? 63.128 0.587 -21.399 1.00 35.78 171 GLY A O 1
ATOM 1297 N N . LEU A 1 179 ? 63.086 -1.489 -22.288 1.00 33.37 172 LEU A N 1
ATOM 1298 C CA . LEU A 1 179 ? 62.448 -1.056 -23.534 1.00 34.24 172 LEU A CA 1
ATOM 1299 C C . LEU A 1 179 ? 60.976 -1.435 -23.681 1.00 31.64 172 LEU A C 1
ATOM 1300 O O . LEU A 1 179 ? 60.338 -1.083 -24.678 1.00 31.59 172 LEU A O 1
ATOM 1305 N N . VAL A 1 180 ? 60.427 -2.131 -22.686 1.00 29.08 173 VAL A N 1
ATOM 1306 C CA . VAL A 1 180 ? 59.006 -2.466 -22.696 1.00 28.28 173 VAL A CA 1
ATOM 1307 C C . VAL A 1 180 ? 58.183 -1.188 -22.831 1.00 28.14 173 VAL A C 1
ATOM 1308 O O . VAL A 1 180 ? 58.452 -0.197 -22.158 1.00 29.72 173 VAL A O 1
ATOM 1312 N N . ASP A 1 181 ? 57.186 -1.224 -23.703 1.00 28.61 174 ASP A N 1
ATOM 1313 C CA . ASP A 1 181 ? 56.347 -0.069 -23.981 1.00 31.06 174 ASP A CA 1
ATOM 1314 C C . ASP A 1 181 ? 54.969 -0.207 -23.352 1.00 29.48 174 ASP A C 1
ATOM 1315 O O . ASP A 1 181 ? 54.343 0.786 -22.961 1.00 29.05 174 ASP A O 1
ATOM 1320 N N . ILE A 1 182 ? 54.483 -1.440 -23.274 1.00 27.95 175 ILE A N 1
ATOM 1321 C CA . ILE A 1 182 ? 53.120 -1.688 -22.817 1.00 28.60 175 ILE A CA 1
ATOM 1322 C C . ILE A 1 182 ? 53.114 -3.010 -22.049 1.00 30.67 175 ILE A C 1
ATOM 1323 O O . ILE A 1 182 ? 53.714 -3.972 -22.510 1.00 29.17 175 ILE A O 1
ATOM 1328 N N . VAL A 1 183 ? 52.457 -3.049 -20.883 1.00 29.28 176 VAL A N 1
ATOM 1329 C CA . VAL A 1 183 ? 52.118 -4.334 -20.238 1.00 26.71 176 VAL A CA 1
ATOM 1330 C C . VAL A 1 183 ? 50.613 -4.466 -20.183 1.00 28.29 176 VAL A C 1
ATOM 1331 O O . VAL A 1 183 ? 49.900 -3.494 -19.856 1.00 27.94 176 VAL A O 1
ATOM 1335 N N . ILE A 1 184 ? 50.140 -5.669 -20.513 1.00 26.91 177 ILE A N 1
ATOM 1336 C CA . ILE A 1 184 ? 48.730 -6.000 -20.554 1.00 28.67 177 ILE A CA 1
ATOM 1337 C C . ILE A 1 184 ? 48.531 -7.052 -19.495 1.00 28.19 177 ILE A C 1
ATOM 1338 O O . ILE A 1 184 ? 49.247 -8.070 -19.500 1.00 26.04 177 ILE A O 1
ATOM 1343 N N . GLY A 1 185 ? 47.565 -6.831 -18.604 1.00 26.81 178 GLY A N 1
ATOM 1344 C CA . GLY A 1 185 ? 47.279 -7.834 -17.574 1.00 28.05 178 GLY A CA 1
ATOM 1345 C C . GLY A 1 185 ? 45.835 -7.844 -17.145 1.00 28.83 178 GLY A C 1
ATOM 1346 O O . GLY A 1 185 ? 45.257 -6.792 -16.854 1.00 28.75 178 GLY A O 1
ATOM 1347 N N . GLY A 1 186 ? 45.242 -9.034 -17.107 1.00 27.30 179 GLY A N 1
ATOM 1348 C CA . GLY A 1 186 ? 43.934 -9.200 -16.493 1.00 27.01 179 GLY A CA 1
ATOM 1349 C C . GLY A 1 186 ? 44.013 -8.799 -15.030 1.00 27.56 179 GLY A C 1
ATOM 1350 O O . GLY A 1 186 ? 45.065 -8.924 -14.406 1.00 27.49 179 GLY A O 1
ATOM 1351 N N . VAL A 1 187 ? 42.891 -8.336 -14.486 1.00 27.13 180 VAL A N 1
ATOM 1352 C CA . VAL A 1 187 ? 42.822 -7.934 -13.085 1.00 26.69 180 VAL A CA 1
ATOM 1353 C C . VAL A 1 187 ? 41.960 -8.895 -12.265 1.00 26.72 180 VAL A C 1
ATOM 1354 O O . VAL A 1 187 ? 40.760 -9.065 -12.543 1.00 27.03 180 VAL A O 1
ATOM 1358 N N . GLY A 1 188 ? 42.573 -9.509 -11.253 1.00 26.10 181 GLY A N 1
ATOM 1359 C CA . GLY A 1 188 ? 41.855 -10.333 -10.269 1.00 27.01 181 GLY A CA 1
ATOM 1360 C C . GLY A 1 188 ? 41.856 -9.554 -8.968 1.00 27.70 181 GLY A C 1
ATOM 1361 O O . GLY A 1 188 ? 40.861 -8.907 -8.605 1.00 28.89 181 GLY A O 1
ATOM 1362 N N . THR A 1 189 ? 42.993 -9.581 -8.289 1.00 27.33 182 THR A N 1
ATOM 1363 C CA . THR A 1 189 ? 43.238 -8.669 -7.173 1.00 27.49 182 THR A CA 1
ATOM 1364 C C . THR A 1 189 ? 43.703 -7.299 -7.661 1.00 28.54 182 THR A C 1
ATOM 1365 O O . THR A 1 189 ? 43.587 -6.323 -6.933 1.00 27.57 182 THR A O 1
ATOM 1369 N N . GLY A 1 190 ? 44.282 -7.245 -8.860 1.00 28.39 183 GLY A N 1
ATOM 1370 C CA . GLY A 1 190 ? 44.872 -6.017 -9.372 1.00 26.30 183 GLY A CA 1
ATOM 1371 C C . GLY A 1 190 ? 46.322 -5.790 -9.019 1.00 26.82 183 GLY A C 1
ATOM 1372 O O . GLY A 1 190 ? 46.919 -4.810 -9.472 1.00 27.36 183 GLY A O 1
ATOM 1373 N N . GLY A 1 191 ? 46.900 -6.679 -8.210 1.00 25.25 184 GLY A N 1
ATOM 1374 C CA . GLY A 1 191 ? 48.254 -6.473 -7.694 1.00 25.00 184 GLY A CA 1
ATOM 1375 C C . GLY A 1 191 ? 49.289 -6.486 -8.806 1.00 25.98 184 GLY A C 1
ATOM 1376 O O . GLY A 1 191 ? 50.234 -5.685 -8.787 1.00 25.66 184 GLY A O 1
ATOM 1377 N N . THR A 1 192 ? 49.120 -7.404 -9.763 1.00 26.01 185 THR A N 1
ATOM 1378 C CA . THR A 1 192 ? 50.099 -7.568 -10.854 1.00 25.06 185 THR A CA 1
ATOM 1379 C C . THR A 1 192 ? 50.235 -6.290 -11.665 1.00 23.77 185 THR A C 1
ATOM 1380 O O . THR A 1 192 ? 51.313 -5.718 -11.752 1.00 25.28 185 THR A O 1
ATOM 1384 N N . ILE A 1 193 ? 49.134 -5.829 -12.236 1.00 25.84 186 ILE A N 1
ATOM 1385 C CA . ILE A 1 193 ? 49.202 -4.688 -13.149 1.00 24.92 186 ILE A CA 1
ATOM 1386 C C . ILE A 1 193 ? 49.538 -3.406 -12.341 1.00 26.73 186 ILE A C 1
ATOM 1387 O O . ILE A 1 193 ? 50.294 -2.569 -12.809 1.00 24.64 186 ILE A O 1
ATOM 1392 N N . THR A 1 194 ? 49.041 -3.306 -11.102 1.00 26.73 187 THR A N 1
ATOM 1393 C CA . THR A 1 194 ? 49.336 -2.126 -10.263 1.00 26.98 187 THR A CA 1
ATOM 1394 C C . THR A 1 194 ? 50.813 -2.026 -9.913 1.00 27.26 187 THR A C 1
ATOM 1395 O O . THR A 1 194 ? 51.414 -0.960 -10.080 1.00 27.49 187 THR A O 1
ATOM 1399 N N . GLY A 1 195 ? 51.388 -3.124 -9.413 1.00 25.88 188 GLY A N 1
ATOM 1400 C CA . GLY A 1 195 ? 52.806 -3.149 -9.052 1.00 26.19 188 GLY A CA 1
ATOM 1401 C C . GLY A 1 195 ? 53.711 -2.897 -10.249 1.00 27.37 188 GLY A C 1
ATOM 1402 O O . GLY A 1 195 ? 54.722 -2.183 -10.142 1.00 25.34 188 GLY A O 1
ATOM 1403 N N . ILE A 1 196 ? 53.351 -3.484 -11.392 1.00 24.61 189 ILE A N 1
ATOM 1404 C CA . ILE A 1 196 ? 54.085 -3.206 -12.634 1.00 25.43 189 ILE A CA 1
ATOM 1405 C C . ILE A 1 196 ? 54.076 -1.705 -13.001 1.00 25.78 189 ILE A C 1
ATOM 1406 O O . ILE A 1 196 ? 55.141 -1.111 -13.223 1.00 27.58 189 ILE A O 1
ATOM 1411 N N . ALA A 1 197 ? 52.889 -1.105 -13.036 1.00 25.74 190 ALA A N 1
ATOM 1412 C CA . ALA A 1 197 ? 52.759 0.329 -13.346 1.00 26.99 190 ALA A CA 1
ATOM 1413 C C . ALA A 1 197 ? 53.537 1.195 -12.345 1.00 28.21 190 ALA A C 1
ATOM 1414 O O . ALA A 1 197 ? 54.260 2.122 -12.748 1.00 28.31 190 ALA A O 1
ATOM 1416 N N . GLU A 1 198 ? 53.422 0.887 -11.048 1.00 27.83 191 GLU A N 1
ATOM 1417 C CA . GLU A 1 198 ? 54.153 1.642 -10.009 1.00 28.67 191 GLU A CA 1
ATOM 1418 C C . GLU A 1 198 ? 55.665 1.657 -10.196 1.00 28.99 191 GLU A C 1
ATOM 1419 O O . GLU A 1 198 ? 56.316 2.682 -9.974 1.00 27.80 191 GLU A O 1
ATOM 1425 N N . THR A 1 199 ? 56.239 0.512 -10.555 1.00 27.68 192 THR A N 1
ATOM 1426 C CA . THR A 1 199 ? 57.688 0.417 -10.716 1.00 27.54 192 THR A CA 1
ATOM 1427 C C . THR A 1 199 ? 58.167 1.016 -12.033 1.00 27.24 192 THR A C 1
ATOM 1428 O O . THR A 1 199 ? 59.210 1.681 -12.077 1.00 28.11 192 THR A O 1
ATOM 1432 N N . ILE A 1 200 ? 57.429 0.763 -13.108 1.00 27.25 193 ILE A N 1
ATOM 1433 C CA . ILE A 1 200 ? 57.962 1.068 -14.439 1.00 26.79 193 ILE A CA 1
ATOM 1434 C C . ILE A 1 200 ? 57.657 2.509 -14.867 1.00 28.21 193 ILE A C 1
ATOM 1435 O O . ILE A 1 200 ? 58.507 3.168 -15.468 1.00 28.97 193 ILE A O 1
ATOM 1440 N N . LYS A 1 201 ? 56.477 3.017 -14.532 1.00 27.22 194 LYS A N 1
ATOM 1441 C CA . LYS A 1 201 ? 56.128 4.375 -15.009 1.00 29.29 194 LYS A CA 1
ATOM 1442 C C . LYS A 1 201 ? 57.157 5.458 -14.631 1.00 31.59 194 LYS A C 1
ATOM 1443 O O . LYS A 1 201 ? 57.468 6.309 -15.475 1.00 33.05 194 LYS A O 1
ATOM 1449 N N . PRO A 1 202 ? 57.719 5.409 -13.396 1.00 31.00 195 PRO A N 1
ATOM 1450 C CA . PRO A 1 202 ? 58.748 6.407 -13.054 1.00 33.66 195 PRO A CA 1
ATOM 1451 C C . PRO A 1 202 ? 60.004 6.343 -13.929 1.00 35.18 195 PRO A C 1
ATOM 1452 O O . PRO A 1 202 ? 60.719 7.336 -14.030 1.00 35.27 195 PRO A O 1
ATOM 1456 N N . ARG A 1 203 ? 60.248 5.192 -14.552 1.00 32.18 196 ARG A N 1
ATOM 1457 C CA . ARG A 1 203 ? 61.455 4.960 -15.355 1.00 33.67 196 ARG A CA 1
ATOM 1458 C C . ARG A 1 203 ? 61.218 5.158 -16.844 1.00 34.27 196 ARG A C 1
ATOM 1459 O O . ARG A 1 203 ? 62.168 5.210 -17.631 1.00 34.61 196 ARG A O 1
ATOM 1467 N N . ARG A 1 204 ? 59.950 5.246 -17.231 1.00 34.87 197 ARG A N 1
ATOM 1468 C CA . ARG A 1 204 ? 59.567 5.247 -18.636 1.00 35.98 197 ARG A CA 1
ATOM 1469 C C . ARG A 1 204 ? 58.211 5.934 -18.750 1.00 38.60 197 ARG A C 1
ATOM 1470 O O . ARG A 1 204 ? 57.164 5.277 -18.744 1.00 35.32 197 ARG A O 1
ATOM 1478 N N . PRO A 1 205 ? 58.228 7.279 -18.820 1.00 42.65 198 PRO A N 1
ATOM 1479 C CA . PRO A 1 205 ? 57.016 8.108 -18.784 1.00 46.14 198 PRO A CA 1
ATOM 1480 C C . PRO A 1 205 ? 55.930 7.696 -19.788 1.00 45.42 198 PRO A C 1
ATOM 1481 O O . PRO A 1 205 ? 54.742 7.762 -19.461 1.00 49.72 198 PRO A O 1
ATOM 1485 N N . GLN A 1 206 ? 56.336 7.258 -20.976 1.00 44.05 199 GLN A N 1
ATOM 1486 C CA . GLN A 1 206 ? 55.404 6.878 -22.048 1.00 44.91 199 GLN A CA 1
ATOM 1487 C C . GLN A 1 206 ? 54.857 5.434 -21.932 1.00 40.93 199 GLN A C 1
ATOM 1488 O O . GLN A 1 206 ? 53.992 5.014 -22.711 1.00 38.44 199 GLN A O 1
ATOM 1494 N N . PHE A 1 207 ? 55.376 4.685 -20.966 1.00 37.47 200 PHE A N 1
ATOM 1495 C CA . PHE A 1 207 ? 54.935 3.305 -20.722 1.00 34.08 200 PHE A CA 1
ATOM 1496 C C . PHE A 1 207 ? 53.439 3.259 -20.461 1.00 32.88 200 PHE A C 1
ATOM 1497 O O . PHE A 1 2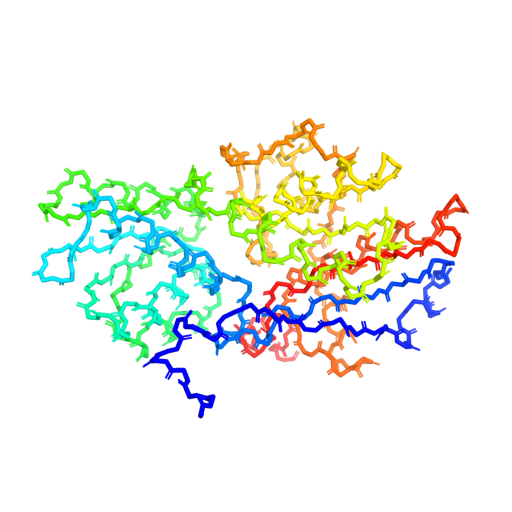07 ? 52.896 4.145 -19.789 1.00 32.98 200 PHE A O 1
ATOM 1505 N N . GLN A 1 208 ? 52.771 2.233 -20.996 1.00 30.41 201 GLN A N 1
ATOM 1506 C CA . GLN A 1 208 ? 51.337 2.042 -20.788 1.00 29.77 201 GLN A CA 1
ATOM 1507 C C . GLN A 1 208 ? 51.054 0.783 -19.974 1.00 30.62 201 GLN A C 1
ATOM 1508 O O . GLN A 1 208 ? 51.616 -0.279 -20.258 1.00 29.27 201 GLN A O 1
ATOM 1514 N N . ALA A 1 209 ? 50.189 0.907 -18.973 1.00 29.12 202 ALA A N 1
ATOM 1515 C CA . ALA A 1 209 ? 49.729 -0.238 -18.204 1.00 28.17 202 ALA A CA 1
ATOM 1516 C C . ALA A 1 209 ? 48.259 -0.401 -18.509 1.00 28.92 202 ALA A C 1
ATOM 1517 O O . ALA A 1 209 ? 47.462 0.519 -18.287 1.00 31.00 202 ALA A O 1
ATOM 1519 N N . ILE A 1 210 ? 47.903 -1.561 -19.050 1.00 27.06 203 ILE A N 1
ATOM 1520 C CA . ILE A 1 210 ? 46.541 -1.801 -19.516 1.00 27.94 203 ILE A CA 1
ATOM 1521 C C . ILE A 1 210 ? 45.915 -2.979 -18.776 1.00 29.76 203 ILE A C 1
ATOM 1522 O O . ILE A 1 210 ? 46.486 -4.084 -18.726 1.00 27.98 203 ILE A O 1
ATOM 1527 N N . ALA A 1 211 ? 44.736 -2.732 -18.210 1.00 29.44 204 ALA A N 1
ATOM 1528 C CA . ALA A 1 211 ? 44.008 -3.735 -17.432 1.00 29.86 204 ALA A CA 1
ATOM 1529 C C . ALA A 1 211 ? 42.998 -4.460 -18.301 1.00 29.50 204 ALA A C 1
ATOM 1530 O O . ALA A 1 211 ? 42.449 -3.884 -19.234 1.00 30.69 204 ALA A O 1
ATOM 1532 N N . VAL A 1 212 ? 42.754 -5.730 -17.995 1.00 28.34 205 VAL A N 1
ATOM 1533 C CA . VAL A 1 212 ? 41.802 -6.521 -18.750 1.00 27.46 205 VAL A CA 1
ATOM 1534 C C . VAL A 1 212 ? 40.720 -7.054 -17.805 1.00 29.20 205 VAL A C 1
ATOM 1535 O O . VAL A 1 212 ? 41.012 -7.482 -16.673 1.00 28.87 205 VAL A O 1
ATOM 1539 N N . GLU A 1 213 ? 39.465 -6.993 -18.256 1.00 29.40 206 GLU A N 1
ATOM 1540 C CA . GLU A 1 213 ? 38.358 -7.488 -17.463 1.00 29.05 206 GLU A CA 1
ATOM 1541 C C . GLU A 1 213 ? 37.283 -8.115 -18.355 1.00 29.27 206 GLU A C 1
ATOM 1542 O O . GLU A 1 213 ? 37.259 -7.867 -19.564 1.00 28.98 206 GLU A O 1
ATOM 1548 N N . PRO A 1 214 ? 36.418 -8.963 -17.772 1.00 29.96 207 PRO A N 1
ATOM 1549 C CA . PRO A 1 214 ? 35.404 -9.607 -18.596 1.00 31.51 207 PRO A CA 1
ATOM 1550 C C . PRO A 1 214 ? 34.341 -8.593 -19.023 1.00 33.75 207 PRO A C 1
ATOM 1551 O O . PRO A 1 214 ? 33.924 -7.746 -18.219 1.00 33.04 207 PRO A O 1
ATOM 1555 N N . SER A 1 215 ? 33.907 -8.678 -20.273 1.00 34.04 208 SER A N 1
ATOM 1556 C CA . SER A 1 215 ? 32.825 -7.812 -20.750 1.00 36.64 208 SER A CA 1
ATOM 1557 C C . SER A 1 215 ? 31.502 -8.048 -19.999 1.00 36.76 208 SER A C 1
ATOM 1558 O O . SER A 1 215 ? 30.656 -7.151 -19.926 1.00 36.63 208 SER A O 1
ATOM 1561 N N . ASN A 1 216 ? 31.331 -9.238 -19.430 1.00 37.80 209 ASN A N 1
ATOM 1562 C CA . ASN A 1 216 ? 30.142 -9.561 -18.635 1.00 41.72 209 ASN A CA 1
ATOM 1563 C C . ASN A 1 216 ? 30.197 -9.023 -17.192 1.00 42.17 209 ASN A C 1
ATOM 1564 O O . ASN A 1 216 ? 29.214 -9.113 -16.451 1.00 43.66 209 ASN A O 1
ATOM 1569 N N . SER A 1 217 ? 31.341 -8.477 -16.783 1.00 37.50 210 SER A N 1
ATOM 1570 C CA . SER A 1 217 ? 31.486 -7.954 -15.421 1.00 35.83 210 SER A CA 1
ATOM 1571 C C . SER A 1 217 ? 32.458 -6.776 -15.414 1.00 36.98 210 SER A C 1
ATOM 1572 O O . SER A 1 217 ? 33.484 -6.795 -14.702 1.00 36.28 210 SER A O 1
ATOM 1575 N N . PRO A 1 218 ? 32.124 -5.721 -16.186 1.00 36.25 211 PRO A N 1
ATOM 1576 C CA . PRO A 1 218 ? 33.056 -4.629 -16.444 1.00 35.27 211 PRO A CA 1
ATOM 1577 C C . PRO A 1 218 ? 33.108 -3.574 -15.342 1.00 35.73 211 PRO A C 1
ATOM 1578 O O . PRO A 1 218 ? 32.877 -2.380 -15.607 1.00 36.54 211 PRO A O 1
ATOM 1582 N N . VAL A 1 219 ? 33.436 -3.991 -14.119 1.00 35.39 212 VAL A N 1
ATOM 1583 C CA . VAL A 1 219 ? 33.395 -3.077 -12.974 1.00 33.75 212 VAL A CA 1
ATOM 1584 C C . VAL A 1 219 ? 34.512 -2.023 -12.992 1.00 35.52 212 VAL A C 1
ATOM 1585 O O . VAL A 1 219 ? 34.312 -0.880 -12.553 1.00 33.41 212 VAL A O 1
ATOM 1589 N N . LEU A 1 220 ? 35.681 -2.368 -13.527 1.00 31.23 213 LEU A N 1
ATOM 1590 C CA . LEU A 1 220 ? 36.765 -1.379 -13.621 1.00 33.41 213 LEU A CA 1
ATOM 1591 C C . LEU A 1 220 ? 36.415 -0.283 -14.629 1.00 35.85 213 LEU A C 1
ATOM 1592 O O . LEU A 1 220 ? 36.928 0.842 -14.554 1.00 36.08 213 LEU A O 1
ATOM 1597 N N . SER A 1 221 ? 35.554 -0.637 -15.574 1.00 36.08 214 SER A N 1
ATOM 1598 C CA . SER A 1 221 ? 35.120 0.269 -16.629 1.00 40.58 214 SER A CA 1
ATOM 1599 C C . SER A 1 221 ? 33.954 1.160 -16.180 1.00 42.69 214 SER A C 1
ATOM 1600 O O . SER A 1 221 ? 33.513 2.029 -16.926 1.00 42.85 214 SER A O 1
ATOM 1603 N N . GLY A 1 222 ? 33.464 0.941 -14.965 1.00 43.97 215 GLY A N 1
ATOM 1604 C CA . GLY A 1 222 ? 32.336 1.703 -14.444 1.00 46.26 215 GLY A CA 1
ATOM 1605 C C . GLY A 1 222 ? 31.000 0.998 -14.580 1.00 47.65 215 GLY A C 1
ATOM 1606 O O . GLY A 1 222 ? 29.964 1.568 -14.221 1.00 51.05 215 GLY A O 1
ATOM 1607 N N . GLY A 1 223 ? 31.014 -0.239 -15.084 1.00 42.52 216 GLY A N 1
ATOM 1608 C CA . GLY A 1 223 ? 29.791 -1.024 -15.279 1.00 43.17 216 GLY A CA 1
ATOM 1609 C C . GLY A 1 223 ? 29.380 -1.873 -14.087 1.00 41.71 216 GLY A C 1
ATOM 1610 O O . GLY A 1 223 ? 29.988 -1.795 -13.022 1.00 42.79 216 GLY A O 1
ATOM 1611 N N . GLN A 1 224 ? 28.353 -2.700 -14.270 1.00 44.44 217 GLN A N 1
ATOM 1612 C CA . GLN A 1 224 ? 27.821 -3.532 -13.182 1.00 45.94 217 GLN A CA 1
ATOM 1613 C C . GLN A 1 224 ? 28.378 -4.955 -13.227 1.00 44.12 217 GLN A C 1
ATOM 1614 O O . GLN A 1 224 ? 28.640 -5.472 -14.317 1.00 44.72 217 GLN A O 1
ATOM 1620 N N . PRO A 1 225 ? 28.554 -5.594 -12.049 1.00 43.16 218 PRO A N 1
ATOM 1621 C CA . PRO A 1 225 ? 29.046 -6.987 -11.993 1.00 42.67 218 PRO A CA 1
ATOM 1622 C C . PRO A 1 225 ? 28.078 -7.999 -12.582 1.00 43.99 218 PRO A C 1
ATOM 1623 O O . PRO A 1 225 ? 26.859 -7.822 -12.490 1.00 41.49 218 PRO A O 1
ATOM 1627 N N . GLY A 1 226 ? 28.620 -9.060 -13.172 1.00 40.36 219 GLY A N 1
ATOM 1628 C CA . GLY A 1 226 ? 27.813 -10.152 -13.693 1.00 40.99 219 GLY A CA 1
ATOM 1629 C C . GLY A 1 226 ? 28.618 -11.443 -13.753 1.00 42.85 219 GLY A C 1
ATOM 1630 O O . GLY A 1 226 ? 29.846 -11.415 -13.584 1.00 40.55 219 GLY A O 1
ATOM 1631 N N . PRO A 1 227 ? 27.941 -12.580 -14.001 1.00 42.38 220 PRO A N 1
ATOM 1632 C CA . PRO A 1 227 ? 28.642 -13.858 -14.087 1.00 41.54 220 PRO A CA 1
ATOM 1633 C C . PRO A 1 227 ? 29.400 -14.036 -15.408 1.00 39.15 220 PRO A C 1
ATOM 1634 O O . PRO A 1 227 ? 28.979 -13.529 -16.450 1.00 38.58 220 PRO A O 1
ATOM 1638 N N . HIS A 1 228 ? 30.513 -14.759 -15.354 1.00 36.99 221 HIS A N 1
ATOM 1639 C CA . HIS A 1 228 ? 31.400 -14.919 -16.505 1.00 35.15 221 HIS A CA 1
ATOM 1640 C C . HIS A 1 228 ? 32.296 -16.112 -16.269 1.00 34.43 221 HIS A C 1
ATOM 1641 O O . HIS A 1 228 ? 32.393 -16.618 -15.146 1.00 35.59 221 HIS A O 1
ATOM 1648 N N . LYS A 1 229 ? 32.974 -16.550 -17.320 1.00 33.17 222 LYS A N 1
ATOM 1649 C CA . LYS A 1 229 ? 33.734 -17.796 -17.273 1.00 33.70 222 LYS A CA 1
ATOM 1650 C C . LYS A 1 229 ? 35.257 -17.612 -17.249 1.00 33.22 222 LYS A C 1
ATOM 1651 O O . LYS A 1 229 ? 36.008 -18.595 -17.270 1.00 31.30 222 LYS A O 1
ATOM 1657 N N . ILE A 1 230 ? 35.723 -16.370 -17.182 1.00 31.50 223 ILE A N 1
ATOM 1658 C CA . ILE A 1 230 ? 37.175 -16.133 -17.161 1.00 30.65 223 ILE A CA 1
ATOM 1659 C C . ILE A 1 230 ? 37.733 -16.257 -15.731 1.00 30.62 223 ILE A C 1
ATOM 1660 O O . ILE A 1 230 ? 37.990 -15.260 -15.048 1.00 29.37 223 ILE A O 1
ATOM 1665 N N . GLN A 1 231 ? 37.917 -17.507 -15.294 1.00 30.59 224 GLN A N 1
ATOM 1666 C CA . GLN A 1 231 ? 38.399 -17.803 -13.939 1.00 30.91 224 GLN A CA 1
ATOM 1667 C C . GLN A 1 231 ? 39.672 -17.074 -13.600 1.00 30.80 224 GLN A C 1
ATOM 1668 O O . GLN A 1 231 ? 40.626 -17.094 -14.378 1.00 30.65 224 GLN A O 1
ATOM 1674 N N . GLY A 1 232 ? 39.686 -16.456 -12.419 1.00 28.07 225 GLY A N 1
ATOM 1675 C CA . GLY A 1 232 ? 40.854 -15.719 -11.950 1.00 29.47 225 GLY A CA 1
ATOM 1676 C C . GLY A 1 232 ? 40.793 -14.216 -12.136 1.00 28.68 225 GLY A C 1
ATOM 1677 O O . GLY A 1 232 ? 41.505 -13.493 -11.448 1.00 28.67 225 GLY A O 1
ATOM 1678 N N . ILE A 1 233 ? 39.985 -13.734 -13.087 1.00 28.18 226 ILE A N 1
ATOM 1679 C CA . ILE A 1 233 ? 39.745 -12.277 -13.204 1.00 28.96 226 ILE A CA 1
ATOM 1680 C C . ILE A 1 233 ? 38.272 -11.918 -12.939 1.00 31.29 226 ILE A C 1
ATOM 1681 O O . ILE A 1 233 ? 37.433 -12.808 -12.794 1.00 29.41 226 ILE A O 1
ATOM 1686 N N . GLY A 1 234 ? 37.971 -10.622 -12.829 1.00 30.89 227 GLY A N 1
ATOM 1687 C CA . GLY A 1 234 ? 36.577 -10.162 -12.732 1.00 31.22 227 GLY A CA 1
ATOM 1688 C C . GLY A 1 234 ? 35.940 -10.555 -11.409 1.00 29.77 227 GLY A C 1
ATOM 1689 O O . GLY A 1 234 ? 35.010 -11.358 -11.383 1.00 30.85 227 GLY A O 1
ATOM 1690 N N . ALA A 1 235 ? 36.469 -9.993 -10.322 1.00 31.03 228 ALA A N 1
ATOM 1691 C CA . ALA A 1 235 ? 35.999 -10.276 -8.957 1.00 32.32 228 ALA A CA 1
ATOM 1692 C C . ALA A 1 235 ? 34.587 -9.769 -8.680 1.00 33.92 228 ALA A C 1
ATOM 1693 O O . ALA A 1 235 ? 33.925 -10.254 -7.756 1.00 33.33 228 ALA A O 1
ATOM 1695 N N . GLY A 1 236 ? 34.151 -8.784 -9.458 1.00 33.75 229 GLY A N 1
ATOM 1696 C CA . GLY A 1 236 ? 32.791 -8.228 -9.325 1.00 36.05 229 GLY A CA 1
ATOM 1697 C C . GLY A 1 236 ? 32.778 -6.971 -8.488 1.00 35.90 229 GLY A C 1
ATOM 1698 O O . GLY A 1 236 ? 31.715 -6.442 -8.168 1.00 34.45 229 GLY A O 1
ATOM 1699 N N . PHE A 1 237 ? 33.972 -6.502 -8.130 1.00 34.72 230 PHE A N 1
ATOM 1700 C CA . PHE A 1 237 ? 34.155 -5.252 -7.420 1.00 32.72 230 PHE A CA 1
ATOM 1701 C C . PHE A 1 237 ? 35.553 -4.721 -7.744 1.00 32.95 230 PHE A C 1
ATOM 1702 O O . PHE A 1 237 ? 36.395 -5.448 -8.267 1.00 32.05 230 PHE A O 1
ATOM 1710 N N . ILE A 1 238 ? 35.811 -3.466 -7.409 1.00 32.81 231 ILE A N 1
ATOM 1711 C CA . ILE A 1 238 ? 37.136 -2.889 -7.601 1.00 32.49 231 ILE A CA 1
ATOM 1712 C C . ILE A 1 238 ? 37.970 -3.173 -6.355 1.00 34.45 231 ILE A C 1
ATOM 1713 O O . ILE A 1 238 ? 37.643 -2.683 -5.269 1.00 31.17 231 ILE A O 1
ATOM 1718 N N . PRO A 1 239 ? 39.051 -3.984 -6.493 1.00 33.59 232 PRO A N 1
ATOM 1719 C CA . PRO A 1 239 ? 39.842 -4.286 -5.302 1.00 32.98 232 PRO A CA 1
ATOM 1720 C C . PRO A 1 239 ? 40.528 -3.051 -4.736 1.00 33.33 232 PRO A C 1
ATOM 1721 O O . PRO A 1 239 ? 40.930 -2.157 -5.496 1.00 32.96 232 PRO A O 1
ATOM 1725 N N . ALA A 1 240 ? 40.694 -3.017 -3.411 1.00 32.71 233 ALA A N 1
ATOM 1726 C CA . ALA A 1 240 ? 41.311 -1.871 -2.740 1.00 30.83 233 ALA A CA 1
ATOM 1727 C C . ALA A 1 240 ? 42.727 -1.651 -3.214 1.00 32.33 233 ALA A C 1
ATOM 1728 O O . ALA A 1 240 ? 43.201 -0.522 -3.264 1.00 31.40 233 ALA A O 1
ATOM 1730 N N . ILE A 1 241 ? 43.428 -2.727 -3.572 1.00 29.47 234 ILE A N 1
ATOM 1731 C CA . ILE A 1 241 ? 44.811 -2.557 -4.002 1.00 30.61 234 ILE A CA 1
ATOM 1732 C C . ILE A 1 241 ? 44.934 -1.958 -5.410 1.00 29.73 234 ILE A C 1
ATOM 1733 O O . ILE A 1 241 ? 45.990 -1.429 -5.769 1.00 30.03 234 ILE A O 1
ATOM 1738 N N . PHE A 1 242 ? 43.877 -2.057 -6.201 1.00 29.10 235 PHE A N 1
ATOM 1739 C CA . PHE A 1 242 ? 43.928 -1.595 -7.590 1.00 30.74 235 PHE A CA 1
ATOM 1740 C C . PHE A 1 242 ? 43.990 -0.066 -7.620 1.00 30.77 235 PHE A C 1
ATOM 1741 O O . PHE A 1 242 ? 43.214 0.590 -6.930 1.00 30.76 235 PHE A O 1
ATOM 1749 N N . ARG A 1 243 ? 44.913 0.490 -8.405 1.00 30.63 236 ARG A N 1
ATOM 1750 C CA . ARG A 1 243 ? 45.076 1.949 -8.481 1.00 31.46 236 ARG A CA 1
ATOM 1751 C C . ARG A 1 243 ? 44.723 2.426 -9.888 1.00 31.19 236 ARG A C 1
ATOM 1752 O O . ARG A 1 243 ? 45.579 2.390 -10.774 1.00 29.79 236 ARG A O 1
ATOM 1760 N N . PRO A 1 244 ? 43.452 2.832 -10.107 1.00 32.40 237 PRO A N 1
ATOM 1761 C CA . PRO A 1 244 ? 43.002 3.232 -11.450 1.00 33.44 237 PRO A CA 1
ATOM 1762 C C . PRO A 1 244 ? 43.815 4.399 -12.031 1.00 33.10 237 PRO A C 1
ATOM 1763 O O . PRO A 1 244 ? 43.959 4.494 -13.252 1.00 32.55 237 PRO A O 1
ATOM 1767 N N . GLU A 1 245 ? 44.353 5.268 -11.170 1.00 33.16 238 GLU A N 1
ATOM 1768 C CA . GLU A 1 245 ? 45.128 6.425 -11.636 1.00 32.86 238 GLU A CA 1
ATOM 1769 C C . GLU A 1 245 ? 46.432 6.035 -12.363 1.00 34.14 238 GLU A C 1
ATOM 1770 O O . GLU A 1 245 ? 46.943 6.821 -13.160 1.00 30.78 238 GLU A O 1
ATOM 1776 N N . LEU A 1 246 ? 46.944 4.827 -12.088 1.00 30.40 239 LEU A N 1
ATOM 1777 C CA . LEU A 1 246 ? 48.149 4.303 -12.734 1.00 31.05 239 LEU A CA 1
ATOM 1778 C C . LEU A 1 246 ? 47.920 3.525 -14.023 1.00 31.14 239 LEU A C 1
ATOM 1779 O O . LEU A 1 246 ? 48.887 3.189 -14.725 1.00 32.51 239 LEU A O 1
ATOM 1784 N N . ILE A 1 247 ? 46.660 3.222 -14.317 1.00 29.30 240 ILE A N 1
ATOM 1785 C CA . ILE A 1 247 ? 46.289 2.376 -15.437 1.00 31.53 240 ILE A CA 1
ATOM 1786 C C . ILE A 1 247 ? 45.780 3.241 -16.589 1.00 32.25 240 ILE A C 1
ATOM 1787 O O . ILE A 1 247 ? 44.865 4.044 -16.410 1.00 32.69 240 ILE A O 1
ATOM 1792 N N . ASP A 1 248 ? 46.362 3.063 -17.771 1.00 32.83 241 ASP A N 1
ATOM 1793 C CA . ASP A 1 248 ? 46.006 3.891 -18.935 1.00 33.45 241 ASP A CA 1
ATOM 1794 C C . ASP A 1 248 ? 44.617 3.607 -19.475 1.00 34.13 241 ASP A C 1
ATOM 1795 O O . ASP A 1 248 ? 43.916 4.528 -19.916 1.00 32.19 241 ASP A O 1
ATOM 1800 N N . GLU A 1 249 ? 44.213 2.336 -19.450 1.00 31.47 242 GLU A N 1
ATOM 1801 C CA . GLU A 1 249 ? 42.936 1.936 -20.040 1.00 33.31 242 GLU A CA 1
ATOM 1802 C C . GLU A 1 249 ? 42.541 0.536 -19.615 1.00 32.85 242 GLU A C 1
ATOM 1803 O O . GLU A 1 249 ? 43.397 -0.273 -19.205 1.00 31.83 242 GLU A O 1
ATOM 1809 N N . VAL A 1 250 ? 41.243 0.267 -19.692 1.00 32.60 243 VAL A N 1
ATOM 1810 C CA . VAL A 1 250 ? 40.702 -1.048 -19.382 1.00 33.29 243 VAL A CA 1
ATOM 1811 C C . VAL A 1 250 ? 40.120 -1.583 -20.667 1.00 34.85 243 VAL A C 1
ATOM 1812 O O . VAL A 1 250 ? 39.342 -0.891 -21.342 1.00 33.44 243 VAL A O 1
ATOM 1816 N N . ILE A 1 251 ? 40.503 -2.812 -21.004 1.00 32.44 244 ILE A N 1
ATOM 1817 C CA . ILE A 1 251 ? 39.959 -3.489 -22.168 1.00 33.41 244 ILE A CA 1
ATOM 1818 C C . ILE A 1 251 ? 39.034 -4.585 -21.697 1.00 33.68 244 ILE A C 1
ATOM 1819 O O . ILE A 1 251 ? 39.425 -5.399 -20.868 1.00 32.49 244 ILE A O 1
ATOM 1824 N N . ILE A 1 252 ? 37.806 -4.594 -22.221 1.00 32.34 245 ILE A N 1
ATOM 1825 C CA . ILE A 1 252 ? 36.827 -5.617 -21.853 1.00 32.29 245 ILE A CA 1
ATOM 1826 C C . ILE A 1 252 ? 36.895 -6.771 -22.858 1.00 32.04 245 ILE A C 1
ATOM 1827 O O . ILE A 1 252 ? 37.143 -6.557 -24.042 1.00 32.67 245 ILE A O 1
ATOM 1832 N N . VAL A 1 253 ? 36.711 -7.997 -22.374 1.00 31.55 246 VAL A N 1
ATOM 1833 C CA . VAL A 1 253 ? 36.901 -9.174 -23.224 1.00 32.35 246 VAL A CA 1
ATOM 1834 C C . VAL A 1 253 ? 35.733 -10.139 -23.057 1.00 32.07 246 VAL A C 1
ATOM 1835 O O . VAL A 1 253 ? 35.326 -10.443 -21.935 1.00 33.41 246 VAL A O 1
ATOM 1839 N N . ASP A 1 254 ? 35.225 -10.650 -24.169 1.00 33.42 247 ASP A N 1
ATOM 1840 C CA . ASP A 1 254 ? 34.146 -11.643 -24.122 1.00 35.96 247 ASP A CA 1
ATOM 1841 C C . ASP A 1 254 ? 34.693 -13.004 -23.714 1.00 36.53 247 ASP A C 1
ATOM 1842 O O . ASP A 1 254 ? 35.832 -13.347 -24.067 1.00 35.60 247 ASP A O 1
ATOM 1847 N N . ASP A 1 255 ? 33.861 -13.800 -23.038 1.00 36.09 248 ASP A N 1
ATOM 1848 C CA . ASP A 1 255 ? 34.245 -15.157 -22.638 1.00 36.63 248 ASP A CA 1
ATOM 1849 C C . ASP A 1 255 ? 34.711 -15.973 -23.846 1.00 36.85 248 ASP A C 1
ATOM 1850 O O . ASP A 1 255 ? 35.723 -16.672 -23.784 1.00 33.95 248 ASP A O 1
ATOM 1855 N N . THR A 1 256 ? 33.976 -15.872 -24.952 1.00 35.52 249 THR A N 1
ATOM 1856 C CA . THR A 1 256 ? 34.298 -16.642 -26.152 1.00 36.77 249 THR A CA 1
ATOM 1857 C C . THR A 1 256 ? 35.703 -16.360 -26.702 1.00 35.59 249 THR A C 1
ATOM 1858 O O . THR A 1 256 ? 36.403 -17.278 -27.147 1.00 32.10 249 THR A O 1
ATOM 1862 N N . GLU A 1 257 ? 36.119 -15.094 -26.666 1.00 34.49 250 GLU A N 1
ATOM 1863 C CA . GLU A 1 257 ? 37.441 -14.722 -27.157 1.00 34.59 250 GLU A CA 1
ATOM 1864 C C . GLU A 1 257 ? 38.547 -15.199 -26.223 1.00 33.45 250 GLU A C 1
ATOM 1865 O O . GLU A 1 257 ? 39.610 -15.605 -26.693 1.00 34.09 250 GLU A O 1
ATOM 1871 N N . ALA A 1 258 ? 38.315 -15.121 -24.912 1.00 31.54 251 ALA A N 1
ATOM 1872 C CA . ALA A 1 258 ? 39.283 -15.645 -23.936 1.00 30.90 251 ALA A CA 1
ATOM 1873 C C . ALA A 1 258 ? 39.523 -17.133 -24.182 1.00 31.51 251 ALA A C 1
ATOM 1874 O O . ALA A 1 258 ? 40.670 -17.576 -24.272 1.00 30.34 251 ALA A O 1
ATOM 1876 N N . PHE A 1 259 ? 38.438 -17.895 -24.324 1.00 30.64 252 PHE A N 1
ATOM 1877 C CA . PHE A 1 259 ? 38.545 -19.340 -24.558 1.00 31.20 252 PHE A CA 1
ATOM 1878 C C . PHE A 1 259 ? 39.283 -19.635 -25.870 1.00 31.67 252 PHE A C 1
ATOM 1879 O O . PHE A 1 259 ? 40.214 -20.441 -25.895 1.00 31.62 252 PHE A O 1
ATOM 1887 N N . ALA A 1 260 ? 38.885 -18.953 -26.944 1.00 30.48 253 ALA A N 1
ATOM 1888 C CA . ALA A 1 260 ? 39.488 -19.131 -28.268 1.00 29.92 253 ALA A CA 1
ATOM 1889 C C . ALA A 1 260 ? 40.999 -18.882 -28.300 1.00 30.00 253 ALA A C 1
ATOM 1890 O O . ALA A 1 260 ? 41.755 -19.684 -28.853 1.00 29.21 253 ALA A O 1
ATOM 1892 N N . TYR A 1 261 ? 41.433 -17.763 -27.727 1.00 28.22 254 TYR A N 1
ATOM 1893 C CA . TYR A 1 261 ? 42.852 -17.431 -27.708 1.00 28.77 254 TYR A CA 1
ATOM 1894 C C . TYR A 1 261 ? 43.695 -18.271 -26.745 1.00 27.36 254 TYR A C 1
ATOM 1895 O O . TYR A 1 261 ? 44.897 -18.487 -26.999 1.00 26.29 254 TYR A O 1
ATOM 1904 N N . ALA A 1 262 ? 43.087 -18.748 -25.657 1.00 27.69 255 ALA A N 1
ATOM 1905 C CA . ALA A 1 262 ? 43.806 -19.666 -24.748 1.00 28.41 255 ALA A CA 1
ATOM 1906 C C . ALA A 1 262 ? 44.051 -21.010 -25.456 1.00 29.51 255 ALA A C 1
ATOM 1907 O O . ALA A 1 262 ? 45.139 -21.602 -25.353 1.00 27.69 255 ALA A O 1
ATOM 1909 N N . ARG A 1 263 ? 43.049 -21.481 -26.190 1.00 28.57 256 ARG A N 1
ATOM 1910 C CA . ARG A 1 263 ? 43.220 -22.702 -26.991 1.00 30.43 256 ARG A CA 1
ATOM 1911 C C . ARG A 1 263 ? 44.340 -22.545 -28.032 1.00 30.66 256 ARG A C 1
ATOM 1912 O O . ARG A 1 263 ? 45.172 -23.449 -28.192 1.00 30.50 256 ARG A O 1
ATOM 1920 N N . ARG A 1 264 ? 44.359 -21.409 -28.739 1.00 29.20 257 ARG A N 1
ATOM 1921 C CA . ARG A 1 264 ? 45.415 -21.149 -29.719 1.00 29.16 257 ARG A CA 1
ATOM 1922 C C . ARG A 1 264 ? 46.795 -21.046 -29.071 1.00 28.84 257 ARG A C 1
ATOM 1923 O O . ARG A 1 264 ? 47.799 -21.515 -29.636 1.00 28.61 257 ARG A O 1
ATOM 1931 N N . LEU A 1 265 ? 46.857 -20.460 -27.874 1.00 27.89 258 LEU A N 1
ATOM 1932 C CA . LEU A 1 265 ? 48.144 -20.433 -27.141 1.00 27.11 258 LEU A CA 1
ATOM 1933 C C . LEU A 1 265 ? 48.713 -21.842 -27.001 1.00 26.96 258 LEU A C 1
ATOM 1934 O O . LEU A 1 265 ? 49.883 -22.072 -27.266 1.00 27.45 258 LEU A O 1
ATOM 1939 N N . ALA A 1 266 ? 47.882 -22.779 -26.561 1.00 27.43 259 ALA A N 1
ATOM 1940 C CA . ALA A 1 266 ? 48.351 -24.163 -26.392 1.00 27.87 259 ALA A CA 1
ATOM 1941 C C . ALA A 1 266 ? 48.732 -24.815 -27.731 1.00 28.71 259 ALA A C 1
ATOM 1942 O O . ALA A 1 266 ? 49.806 -25.412 -27.861 1.00 27.62 259 ALA A O 1
ATOM 1944 N N . ARG A 1 267 ? 47.852 -24.689 -28.718 1.00 28.78 260 ARG A N 1
ATOM 1945 C CA . ARG A 1 267 ? 47.963 -25.503 -29.944 1.00 30.70 260 ARG A CA 1
ATOM 1946 C C . ARG A 1 267 ? 48.835 -24.931 -31.046 1.00 30.17 260 ARG A C 1
ATOM 1947 O O . ARG A 1 267 ? 49.356 -25.686 -31.878 1.00 31.17 260 ARG A O 1
ATOM 1955 N N . GLN A 1 268 ? 48.958 -23.619 -31.062 1.00 28.53 261 GLN A N 1
ATOM 1956 C CA . GLN A 1 268 ? 49.727 -22.936 -32.064 1.00 29.57 261 GLN A CA 1
ATOM 1957 C C . GLN A 1 268 ? 51.033 -22.345 -31.563 1.00 29.05 261 GLN A C 1
ATOM 1958 O O . GLN A 1 268 ? 51.888 -22.043 -32.336 1.00 28.74 261 GLN A O 1
ATOM 1964 N N . GLU A 1 269 ? 51.153 -22.156 -30.262 1.00 28.72 262 GLU A N 1
ATOM 1965 C CA . GLU A 1 269 ? 52.411 -21.683 -29.668 1.00 28.00 262 GLU A CA 1
ATOM 1966 C C . GLU A 1 269 ? 53.081 -22.700 -28.724 1.00 25.68 262 GLU A C 1
ATOM 1967 O O . GLU A 1 269 ? 54.224 -22.531 -28.343 1.00 26.18 262 GLU A O 1
ATOM 1973 N N . GLY A 1 270 ? 52.390 -23.779 -28.369 1.00 25.54 263 GLY A N 1
ATOM 1974 C CA . GLY A 1 270 ? 52.926 -24.714 -27.373 1.00 25.10 263 GLY A CA 1
ATOM 1975 C C . GLY A 1 270 ? 52.996 -24.083 -25.972 1.00 26.06 263 GLY A C 1
ATOM 1976 O O . GLY A 1 270 ? 53.843 -24.468 -25.156 1.00 24.56 263 GLY A O 1
ATOM 1977 N N . LEU A 1 271 ? 52.100 -23.122 -25.700 1.00 24.36 264 LEU A N 1
ATOM 1978 C CA . LEU A 1 271 ? 52.050 -22.427 -24.396 1.00 25.27 264 LEU A CA 1
ATOM 1979 C C . LEU A 1 271 ? 50.718 -22.770 -23.745 1.00 25.50 264 LEU A C 1
ATOM 1980 O O . LEU A 1 271 ? 49.726 -22.023 -23.872 1.00 25.06 264 LEU A O 1
ATOM 1985 N N . LEU A 1 272 ? 50.668 -23.926 -23.089 1.00 24.08 265 LEU A N 1
ATOM 1986 C CA . LEU A 1 272 ? 49.416 -24.349 -22.461 1.00 25.79 265 LEU A CA 1
ATOM 1987 C C . LEU A 1 272 ? 49.060 -23.392 -21.315 1.00 25.78 265 LEU A C 1
ATOM 1988 O O . LEU A 1 272 ? 49.831 -23.238 -20.362 1.00 24.36 265 LEU A O 1
ATOM 1993 N N . SER A 1 273 ? 47.891 -22.762 -21.418 1.00 24.81 266 SER A N 1
ATOM 1994 C CA . SER A 1 273 ? 47.571 -21.566 -20.625 1.00 24.66 266 SER A CA 1
ATOM 1995 C C . SER A 1 273 ? 46.164 -21.604 -20.039 1.00 26.53 266 SER A C 1
ATOM 1996 O O . SER A 1 273 ? 45.250 -22.225 -20.616 1.00 26.51 266 SER A O 1
ATOM 1999 N N . GLY A 1 274 ? 45.988 -20.926 -18.903 1.00 26.05 267 GLY A N 1
ATOM 2000 C CA . GLY A 1 274 ? 44.651 -20.734 -18.312 1.00 25.65 267 GLY A CA 1
ATOM 2001 C C . GLY A 1 274 ? 43.745 -19.852 -19.174 1.00 25.71 267 GLY A C 1
ATOM 2002 O O . GLY A 1 274 ? 44.188 -19.258 -20.140 1.00 24.63 267 GLY A O 1
ATOM 2003 N N . ILE A 1 275 ? 42.467 -19.776 -18.815 1.00 25.90 268 ILE A N 1
ATOM 2004 C CA . ILE A 1 275 ? 41.487 -18.979 -19.582 1.00 26.55 268 ILE A CA 1
ATOM 2005 C C . ILE A 1 275 ? 41.830 -17.485 -19.581 1.00 26.35 268 ILE A C 1
ATOM 2006 O O . ILE A 1 275 ? 41.746 -16.811 -20.617 1.00 24.90 268 ILE A O 1
ATOM 2011 N N . SER A 1 276 ? 42.249 -16.960 -18.427 1.00 25.27 269 SER A N 1
ATOM 2012 C CA . SER A 1 276 ? 42.581 -15.538 -18.343 1.00 26.64 269 SER A CA 1
ATOM 2013 C C . SER A 1 276 ? 43.773 -15.108 -19.217 1.00 26.08 269 SER A C 1
ATOM 2014 O O . SER A 1 276 ? 43.828 -13.960 -19.677 1.00 25.14 269 SER A O 1
ATOM 2017 N N . ALA A 1 277 ? 44.724 -16.015 -19.453 1.00 25.01 270 ALA A N 1
ATOM 2018 C CA . ALA A 1 277 ? 45.805 -15.738 -20.404 1.00 25.50 270 ALA A CA 1
ATOM 2019 C C . ALA A 1 277 ? 45.251 -15.508 -21.815 1.00 27.31 270 ALA A C 1
ATOM 2020 O O . ALA A 1 277 ? 45.777 -14.689 -22.575 1.00 25.36 270 ALA A O 1
ATOM 2022 N N . GLY A 1 278 ? 44.192 -16.240 -22.155 1.00 27.04 271 GLY A N 1
ATOM 2023 C CA . GLY A 1 278 ? 43.487 -16.031 -23.423 1.00 28.09 271 GLY A CA 1
ATOM 2024 C C . GLY A 1 278 ? 42.904 -14.632 -23.535 1.00 28.49 271 GLY A C 1
ATOM 2025 O O . GLY A 1 278 ? 42.993 -13.997 -24.585 1.00 26.75 271 GLY A O 1
ATOM 2026 N N . ALA A 1 279 ? 42.295 -14.159 -22.445 1.00 28.66 272 ALA A N 1
ATOM 2027 C CA . ALA A 1 279 ? 41.725 -12.806 -22.390 1.00 27.43 272 ALA A CA 1
ATOM 2028 C C . ALA A 1 279 ? 42.800 -11.744 -22.558 1.00 28.18 272 ALA A C 1
ATOM 2029 O O . ALA A 1 279 ? 42.624 -10.771 -23.313 1.00 28.48 272 ALA A O 1
ATOM 2031 N N . ALA A 1 280 ? 43.933 -11.941 -21.882 1.00 26.19 273 ALA A N 1
ATOM 2032 C CA . ALA A 1 280 ? 45.052 -11.015 -21.999 1.00 25.86 273 ALA A CA 1
ATOM 2033 C C . ALA A 1 280 ? 45.588 -10.990 -23.430 1.00 26.90 273 ALA A C 1
ATOM 2034 O O . ALA A 1 280 ? 45.949 -9.927 -23.950 1.00 27.84 273 ALA A O 1
ATOM 2036 N N . LEU A 1 281 ? 45.641 -12.151 -24.074 1.00 27.37 274 LEU A N 1
ATOM 2037 C CA . LEU A 1 281 ? 46.157 -12.195 -25.458 1.00 26.89 274 LEU A CA 1
ATOM 2038 C C . LEU A 1 281 ? 45.209 -11.498 -26.420 1.00 27.40 274 LEU A C 1
ATOM 2039 O O . LEU A 1 281 ? 45.645 -10.701 -27.250 1.00 27.41 274 LEU A O 1
ATOM 2044 N N . TRP A 1 282 ? 43.915 -11.797 -26.317 1.00 29.85 275 TRP A N 1
ATOM 2045 C CA . TRP A 1 282 ? 42.949 -11.104 -27.165 1.00 29.64 275 TRP A CA 1
ATOM 2046 C C . TRP A 1 282 ? 43.113 -9.616 -27.045 1.00 30.48 275 TRP A C 1
ATOM 2047 O O . TRP A 1 282 ? 43.171 -8.925 -28.059 1.00 28.91 275 TRP A O 1
ATOM 2058 N N . ALA A 1 283 ? 43.202 -9.109 -25.812 1.00 29.27 276 ALA A N 1
ATOM 2059 C CA . ALA A 1 283 ? 43.473 -7.692 -25.567 1.00 30.35 276 ALA A CA 1
ATOM 2060 C C . ALA A 1 283 ? 44.769 -7.210 -26.207 1.00 30.07 276 ALA A C 1
ATOM 2061 O O . ALA A 1 283 ? 44.789 -6.145 -26.829 1.00 30.87 276 ALA A O 1
ATOM 2063 N N . ALA A 1 284 ? 45.853 -7.976 -26.032 1.00 29.23 277 ALA A N 1
ATOM 2064 C CA . ALA A 1 284 ? 47.171 -7.572 -26.537 1.00 28.39 277 ALA A CA 1
ATOM 2065 C C . ALA A 1 284 ? 47.137 -7.512 -28.070 1.00 29.64 277 ALA A C 1
ATOM 2066 O O . ALA A 1 284 ? 47.745 -6.612 -28.675 1.00 30.74 277 ALA A O 1
ATOM 2068 N N . ILE A 1 285 ? 46.406 -8.442 -28.680 1.00 28.78 278 ILE A N 1
ATOM 2069 C CA . ILE A 1 285 ? 46.184 -8.406 -30.137 1.00 32.42 278 ILE A CA 1
ATOM 2070 C C . ILE A 1 285 ? 45.503 -7.089 -30.549 1.00 33.37 278 ILE A C 1
ATOM 2071 O O . ILE A 1 285 ? 45.992 -6.388 -31.461 1.00 32.19 278 ILE A O 1
ATOM 2076 N N . GLN A 1 286 ? 44.397 -6.740 -29.876 1.00 33.20 279 GLN A N 1
ATOM 2077 C CA . GLN A 1 286 ? 43.704 -5.481 -30.194 1.00 34.67 279 GLN A CA 1
ATOM 2078 C C . GLN A 1 286 ? 44.626 -4.270 -30.067 1.00 35.41 279 GLN A C 1
ATOM 2079 O O . GLN A 1 286 ? 44.706 -3.436 -30.983 1.00 34.79 279 GLN A O 1
ATOM 2085 N N . VAL A 1 287 ? 45.330 -4.169 -28.942 1.00 31.26 280 VAL A N 1
ATOM 2086 C CA . VAL A 1 287 ? 46.286 -3.080 -28.731 1.00 31.62 280 VAL A CA 1
ATOM 2087 C C . VAL A 1 287 ? 47.402 -3.092 -29.778 1.00 33.50 280 VAL A C 1
ATOM 2088 O O . VAL A 1 287 ? 47.803 -2.037 -30.294 1.00 35.74 280 VAL A O 1
ATOM 2092 N N . GLY A 1 288 ? 47.913 -4.279 -30.083 1.00 32.10 281 GLY A N 1
ATOM 2093 C CA . GLY A 1 288 ? 49.048 -4.399 -30.983 1.00 33.00 281 GLY A CA 1
ATOM 2094 C C . GLY A 1 288 ? 48.724 -4.076 -32.437 1.00 35.18 281 GLY A C 1
ATOM 2095 O O . GLY A 1 288 ? 49.632 -3.867 -33.237 1.00 35.10 281 GLY A O 1
ATOM 2096 N N . LYS A 1 289 ? 47.436 -4.058 -32.774 1.00 36.32 282 LYS A N 1
ATOM 2097 C CA . LYS A 1 289 ? 46.995 -3.717 -34.132 1.00 39.75 282 LYS A CA 1
ATOM 2098 C C . LYS A 1 289 ? 46.795 -2.226 -34.355 1.00 41.53 282 LYS A C 1
ATOM 2099 O O . LYS A 1 289 ? 46.637 -1.789 -35.498 1.00 40.30 282 LYS A O 1
ATOM 2105 N N . ARG A 1 290 ? 46.792 -1.446 -33.272 1.00 39.10 283 ARG A N 1
ATOM 2106 C CA . ARG A 1 290 ? 46.676 0.012 -33.378 1.00 38.22 283 ARG A CA 1
ATOM 2107 C C . ARG A 1 290 ? 47.891 0.591 -34.118 1.00 39.23 283 ARG A C 1
ATOM 2108 O O . ARG A 1 290 ? 49.038 0.263 -33.788 1.00 37.35 283 ARG A O 1
ATOM 2116 N N . PRO A 1 291 ? 47.644 1.458 -35.127 1.00 41.15 284 PRO A N 1
ATOM 2117 C CA . PRO A 1 291 ? 48.740 2.003 -35.932 1.00 41.10 284 PRO A CA 1
ATOM 2118 C C . PRO A 1 291 ? 49.820 2.690 -35.101 1.00 39.38 284 PRO A C 1
ATOM 2119 O O . PRO A 1 291 ? 50.999 2.578 -35.412 1.00 40.11 284 PRO A O 1
ATOM 2123 N N . GLU A 1 292 ? 49.423 3.383 -34.039 1.00 40.97 285 GLU A N 1
ATOM 2124 C CA . GL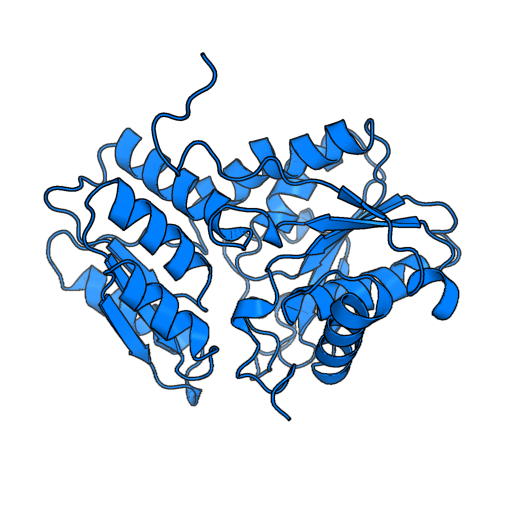U A 1 292 ? 50.382 4.075 -33.179 1.00 40.26 285 GLU A CA 1
ATOM 2125 C C . GLU A 1 292 ? 51.301 3.116 -32.391 1.00 41.16 285 GLU A C 1
ATOM 2126 O O . GLU A 1 292 ? 52.337 3.530 -31.853 1.00 40.21 285 GLU A O 1
ATOM 2132 N N . ASN A 1 293 ? 50.931 1.836 -32.340 1.00 38.42 286 ASN A N 1
ATOM 2133 C CA . ASN A 1 293 ? 51.721 0.839 -31.589 1.00 37.83 286 ASN A CA 1
ATOM 2134 C C . ASN A 1 293 ? 52.626 -0.049 -32.444 1.00 40.40 286 ASN A C 1
ATOM 2135 O O . ASN A 1 293 ? 53.205 -1.029 -31.952 1.00 39.49 286 ASN A O 1
ATOM 2140 N N . GLU A 1 294 ? 52.759 0.304 -33.721 1.00 40.70 287 GLU A N 1
ATOM 2141 C CA . GLU A 1 294 ? 53.669 -0.398 -34.623 1.00 43.77 287 GLU A CA 1
ATOM 2142 C C . GLU A 1 294 ? 55.073 -0.441 -34.034 1.00 43.27 287 GLU A C 1
ATOM 2143 O O . GLU A 1 294 ? 55.603 0.579 -33.582 1.00 46.85 287 GLU A O 1
ATOM 2149 N N . ASP A 1 295 ? 55.672 -1.626 -34.037 1.00 44.57 288 ASP A N 1
ATOM 2150 C CA . ASP A 1 295 ? 57.011 -1.836 -33.463 1.00 46.99 288 ASP A CA 1
ATOM 2151 C C . ASP A 1 295 ? 57.158 -1.528 -31.962 1.00 43.98 288 ASP A C 1
ATOM 2152 O O . ASP A 1 295 ? 58.276 -1.472 -31.461 1.00 43.19 288 ASP A O 1
ATOM 2157 N N . LYS A 1 296 ? 56.056 -1.311 -31.246 1.00 39.89 289 LYS A N 1
ATOM 2158 C CA . LYS A 1 296 ? 56.166 -1.218 -29.787 1.00 38.44 289 LYS A CA 1
ATOM 2159 C C . LYS A 1 296 ? 56.316 -2.620 -29.186 1.00 36.22 289 LYS A C 1
ATOM 2160 O O . LYS A 1 296 ? 55.866 -3.607 -29.761 1.00 36.00 289 LYS A O 1
ATOM 2166 N N . LEU A 1 297 ? 56.956 -2.698 -28.031 1.00 33.93 290 LEU A N 1
ATOM 2167 C CA . LEU A 1 297 ? 57.143 -3.969 -27.349 1.00 32.03 290 LEU A CA 1
ATOM 2168 C C . LEU A 1 297 ? 56.057 -4.124 -26.302 1.00 29.73 290 LEU A C 1
ATOM 2169 O O . LEU A 1 297 ? 56.018 -3.362 -25.333 1.00 29.73 290 LEU A O 1
ATOM 2174 N N . ILE A 1 298 ? 55.172 -5.099 -26.508 1.00 28.87 291 ILE A N 1
ATOM 2175 C CA . ILE A 1 298 ? 54.060 -5.353 -25.606 1.00 29.54 291 ILE A CA 1
ATOM 2176 C C . ILE A 1 298 ? 54.350 -6.650 -24.837 1.00 28.65 291 ILE A C 1
ATOM 2177 O O . ILE A 1 298 ? 54.561 -7.709 -25.440 1.00 27.64 291 ILE A O 1
ATOM 2182 N N . VAL A 1 299 ? 54.373 -6.566 -23.508 1.00 26.59 292 VAL A N 1
ATOM 2183 C CA . VAL A 1 299 ? 54.458 -7.782 -22.682 1.00 25.90 292 VAL A CA 1
ATOM 2184 C C . VAL A 1 299 ? 53.070 -8.083 -22.122 1.00 26.47 292 VAL A C 1
ATOM 2185 O O . VAL A 1 299 ? 52.482 -7.222 -21.450 1.00 26.08 292 VAL A O 1
ATOM 2189 N N . MET A 1 300 ? 52.534 -9.275 -22.385 1.00 25.67 293 MET A N 1
ATOM 2190 C CA . MET A 1 300 ? 51.299 -9.697 -21.701 1.00 26.13 293 MET A CA 1
ATOM 2191 C C . MET A 1 300 ? 51.624 -10.671 -20.581 1.00 26.13 293 MET A C 1
ATOM 2192 O O . MET A 1 300 ? 52.576 -11.464 -20.681 1.00 25.82 293 MET A O 1
ATOM 2197 N N . ILE A 1 301 ? 50.841 -10.608 -19.508 1.00 25.95 294 ILE A N 1
ATOM 2198 C CA . ILE A 1 301 ? 51.007 -11.579 -18.423 1.00 24.32 294 ILE A CA 1
ATOM 2199 C C . ILE A 1 301 ? 50.148 -12.818 -18.711 1.00 24.65 294 ILE A C 1
ATOM 2200 O O . ILE A 1 301 ? 48.954 -12.701 -18.980 1.00 26.07 294 ILE A O 1
ATOM 2205 N N . GLN A 1 302 ? 50.781 -13.987 -18.691 1.00 23.94 295 GLN A N 1
ATOM 2206 C CA . GLN A 1 302 ? 50.080 -15.279 -18.667 1.00 24.71 295 GLN A CA 1
ATOM 2207 C C . GLN A 1 302 ? 49.988 -15.714 -17.197 1.00 24.12 295 GLN A C 1
ATOM 2208 O O . GLN A 1 302 ? 50.984 -16.155 -16.615 1.00 24.98 295 GLN A O 1
ATOM 2214 N N . PRO A 1 303 ? 48.802 -15.571 -16.582 1.00 24.06 296 PRO A N 1
ATOM 2215 C CA . PRO A 1 303 ? 48.721 -15.811 -15.138 1.00 24.70 296 PRO A CA 1
ATOM 2216 C C . PRO A 1 303 ? 48.868 -17.250 -14.701 1.00 23.58 296 PRO A C 1
ATOM 2217 O O . PRO A 1 303 ? 49.400 -17.496 -13.613 1.00 25.10 296 PRO A O 1
ATOM 2221 N N . SER A 1 304 ? 48.419 -18.210 -15.513 1.00 24.62 297 SER A N 1
ATOM 2222 C CA . SER A 1 304 ? 48.397 -19.604 -15.053 1.00 24.60 297 SER A CA 1
ATOM 2223 C C . SER A 1 304 ? 48.669 -20.616 -16.156 1.00 25.00 297 SER A C 1
ATOM 2224 O O . SER A 1 304 ? 48.456 -20.332 -17.336 1.00 24.83 297 SER A O 1
ATOM 2227 N N . PHE A 1 305 ? 49.158 -21.789 -15.743 1.00 25.92 298 PHE A N 1
ATOM 2228 C CA . PHE A 1 305 ? 49.312 -22.961 -16.630 1.00 25.68 298 PHE A CA 1
ATOM 2229 C C . PHE A 1 305 ? 47.949 -23.611 -16.897 1.00 25.42 298 PHE A C 1
ATOM 2230 O O . PHE A 1 305 ? 47.080 -23.602 -16.033 1.00 27.00 298 PHE A O 1
ATOM 2238 N N . GLY A 1 306 ? 47.769 -24.177 -18.086 1.00 24.26 299 GLY A N 1
ATOM 2239 C CA . GLY A 1 306 ? 46.464 -24.720 -18.497 1.00 24.52 299 GLY A CA 1
ATOM 2240 C C . GLY A 1 306 ? 46.061 -26.086 -17.982 1.00 26.40 299 GLY A C 1
ATOM 2241 O O . GLY A 1 306 ? 44.894 -26.470 -18.119 1.00 26.88 299 GLY A O 1
ATOM 2242 N N . GLU A 1 307 ? 46.994 -26.827 -17.374 1.00 24.78 300 GLU A N 1
ATOM 2243 C CA . GLU A 1 307 ? 46.641 -28.134 -16.800 1.00 26.76 300 GLU A CA 1
ATOM 2244 C C . GLU A 1 307 ? 45.519 -28.044 -15.763 1.00 27.21 300 GLU A C 1
ATOM 2245 O O . GLU A 1 307 ? 44.731 -28.986 -15.608 1.00 28.35 300 GLU A O 1
ATOM 2251 N N . ARG A 1 308 ? 45.449 -26.917 -15.056 1.00 26.07 301 ARG A N 1
ATOM 2252 C CA . ARG A 1 308 ? 44.407 -26.673 -14.049 1.00 27.62 301 ARG A CA 1
ATOM 2253 C C . ARG A 1 308 ? 42.995 -26.493 -14.645 1.00 27.63 301 ARG A C 1
ATOM 2254 O O . ARG A 1 308 ? 42.015 -26.323 -13.906 1.00 26.86 301 ARG A O 1
ATOM 2262 N N . TYR A 1 309 ? 42.898 -26.526 -15.971 1.00 27.26 302 TYR A N 1
ATOM 2263 C CA . TYR A 1 309 ? 41.668 -26.151 -16.669 1.00 27.73 302 TYR A CA 1
ATOM 2264 C C . TYR A 1 309 ? 41.162 -27.227 -17.626 1.00 28.19 302 TYR A C 1
ATOM 2265 O O . TYR A 1 309 ? 40.223 -26.985 -18.382 1.00 30.20 302 TYR A O 1
ATOM 2274 N N . LEU A 1 310 ? 41.760 -28.410 -17.570 1.00 28.15 303 LEU A N 1
ATOM 2275 C CA . LEU A 1 310 ? 41.416 -29.479 -18.508 1.00 31.42 303 LEU A CA 1
ATOM 2276 C C . LEU A 1 310 ? 39.969 -29.965 -18.351 1.00 32.37 303 LEU A C 1
ATOM 2277 O O . LEU A 1 310 ? 39.347 -30.369 -19.337 1.00 31.13 303 LEU A O 1
ATOM 2282 N N . SER A 1 311 ? 39.442 -29.901 -17.126 1.00 33.27 304 SER A N 1
ATOM 2283 C CA . SER A 1 311 ? 38.070 -30.330 -16.841 1.00 34.52 304 SER A CA 1
ATOM 2284 C C . SER A 1 311 ? 37.020 -29.294 -17.277 1.00 37.08 304 SER A C 1
ATOM 2285 O O . SER A 1 311 ? 35.833 -29.616 -17.365 1.00 32.85 304 SER A O 1
ATOM 2288 N N . THR A 1 312 ? 37.456 -28.061 -17.536 1.00 35.63 305 THR A N 1
ATOM 2289 C CA . THR A 1 312 ? 36.545 -26.969 -17.920 1.00 34.10 305 THR A CA 1
ATOM 2290 C C . THR A 1 312 ? 36.194 -27.010 -19.412 1.00 35.42 305 THR A C 1
ATOM 2291 O O . THR A 1 312 ? 36.723 -27.832 -20.172 1.00 34.69 305 THR A O 1
ATOM 2295 N N . ALA A 1 313 ? 35.320 -26.099 -19.831 1.00 35.34 306 ALA A N 1
ATOM 2296 C CA . ALA A 1 313 ? 34.917 -26.004 -21.241 1.00 36.36 306 ALA A CA 1
ATOM 2297 C C . ALA A 1 313 ? 36.087 -25.607 -22.153 1.00 37.63 306 ALA A C 1
ATOM 2298 O O . ALA A 1 313 ? 36.000 -25.709 -23.386 1.00 36.05 306 ALA A O 1
ATOM 2300 N N . LEU A 1 314 ? 37.192 -25.163 -21.556 1.00 34.59 307 LEU A N 1
ATOM 2301 C CA . LEU A 1 314 ? 38.356 -24.789 -22.355 1.00 36.03 307 LEU A CA 1
ATOM 2302 C C . LEU A 1 314 ? 38.822 -25.951 -23.232 1.00 36.50 307 LEU A C 1
ATOM 2303 O O . LEU A 1 314 ? 39.127 -25.751 -24.406 1.00 38.68 307 LEU A O 1
ATOM 2308 N N . PHE A 1 315 ? 38.845 -27.154 -22.659 1.00 36.85 308 PHE A N 1
ATOM 2309 C CA . PHE A 1 315 ? 39.398 -28.325 -23.336 1.00 39.16 308 PHE A CA 1
ATOM 2310 C C . PHE A 1 315 ? 38.519 -29.566 -23.274 1.00 41.07 308 PHE A C 1
ATOM 2311 O O . PHE A 1 315 ? 38.667 -30.461 -24.107 1.00 41.46 308 PHE A O 1
ATOM 2319 N N . LYS A 1 316 ? 37.631 -29.641 -22.285 1.00 42.01 309 LYS A N 1
ATOM 2320 C CA . LYS A 1 316 ? 36.813 -30.845 -22.114 1.00 48.32 309 LYS A CA 1
ATOM 2321 C C . LYS A 1 316 ? 35.939 -31.050 -23.350 1.00 49.16 309 LYS A C 1
ATOM 2322 O O . LYS A 1 316 ? 35.123 -30.190 -23.695 1.00 47.33 309 LYS A O 1
ATOM 2328 N N . ASP A 1 317 ? 36.145 -32.191 -24.009 1.00 54.12 310 ASP A N 1
ATOM 2329 C CA . ASP A 1 317 ? 35.505 -32.539 -25.289 1.00 57.95 310 ASP A CA 1
ATOM 2330 C C . ASP A 1 317 ? 36.019 -31.683 -26.453 1.00 60.73 310 ASP A C 1
ATOM 2331 O O . ASP A 1 317 ? 35.443 -30.647 -26.800 1.00 63.01 310 ASP A O 1
#

CATH classification: 3.40.50.1100 (+1 more: 3.40.50.1100)

Nearest PDB structures (foldseek):
  4lmb-assembly1_A-2  TM=1.003E+00  e=6.904E-69  Microcystis aeruginosa PCC 7806
  4lma-assembly1_B  TM=9.598E-01  e=2.986E-52  Microcystis aeruginosa PCC 7806
  4aec-assembly1_B  TM=9.636E-01  e=3.102E-48  Arabidopsis thaliana
  3vc3-assembly3_E  TM=9.932E-01  e=5.212E-46  Glycine max
  8b9y-assembly2_D  TM=9.589E-01  e=2.215E-44  Trypanosoma cruzi

Organism: Microcystis aeruginosa (strain PCC 7806) (NCBI:txid267872)